Protein AF-A0A6L8LZ54-F1 (afdb_monomer_lite)

Sequence (265 aa):
MKKNIIITLGVVGLGCVFSANTLAGINGNPRQKLCVKLLESPSENLVIETFQSVYDTNNGGTEETLSEDIPIQAGSPAAEYCGHDIIEGKINGDGKMKAEFNVLLNGEGNTIDEFKSESFFNGHGQNNEWDLDEKGQCNGSSQQNPGVYMDATDKNGHSFKDCGSHEIPDENLVKIVFTPNLSSISGPDNPESPDNPNGYEEYDPEAVINETSDYHDGQIVFQPKNTLTYQCKWEEWCNDDPSFYEPGYGLQWQEAWNEYTEPED

Foldseek 3Di:
DDDDDDDDDDPPDPPPPPPPPPPFPLKFKAKEWEKEFELAFAQFKKKKWKKKWKFAVVVPDTFDIDIDIFIDGGRHGRGMTIGPDIDIGIYRAKIKMKIKIFIDTVPDPDGPFIDIWIWIWGTRGQWIWTAIPQVPFKDFPPVNDFGKWKFKAAPVRDTGTTRHTGTHGSPIYIYIYGYTDCLQRQEPDDDDDSLANPRFAADDQVCLVVVNDQQDAQGWHAYSVVSFIKGFHHRVLSSHHCCQQVCPHHVPVVVGIDGDDDDDD

Organism: NCBI:txid2695891

Secondary structure (DSSP, 8-state):
-------------------------SSB--EEEEEEE-SS--SS-EEEEEEEEEEETTTTEEEEEEEEEEEE-TT--S-EEE-S--EE--BSEEEEEEEEEEEEETTSS-EEEEEEEEEEEEESSSEEEEE---TT-B-TTTS-SSEEEEEEE-TTS-EEEESS-EEEETTSPE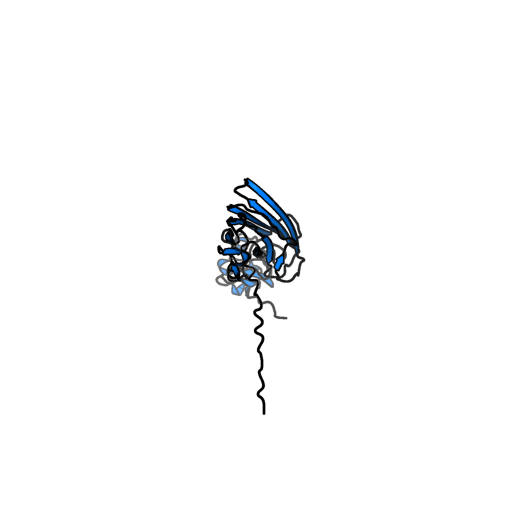EEEEE---TTTSSSS--S-TT-TT-PEEP-HHHHHTT-----TT-EEEETTTTEEEEES-HHHHTS-HHHHSTTTSTTHHHHEEEE-PPP-

Structure (mmCIF, N/CA/C/O backbone):
data_AF-A0A6L8LZ54-F1
#
_entry.id   AF-A0A6L8LZ54-F1
#
loop_
_atom_site.group_PDB
_atom_site.id
_atom_site.type_symbol
_atom_site.labe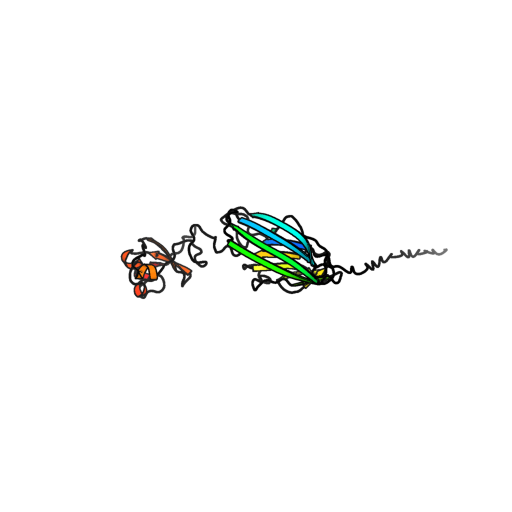l_atom_id
_atom_site.label_alt_id
_atom_site.label_comp_id
_atom_site.label_asym_id
_atom_site.label_entity_id
_atom_site.label_seq_id
_atom_site.pdbx_PDB_ins_code
_atom_site.Cartn_x
_atom_site.Cartn_y
_atom_site.Cartn_z
_atom_site.occupancy
_atom_site.B_iso_or_equiv
_atom_site.auth_seq_id
_atom_site.auth_comp_id
_atom_site.auth_asym_id
_atom_site.auth_atom_id
_atom_site.pdbx_PDB_model_num
ATOM 1 N N . MET A 1 1 ? 33.901 -72.064 -36.077 1.00 46.69 1 MET A N 1
ATOM 2 C CA . MET A 1 1 ? 34.158 -70.880 -35.227 1.00 46.69 1 MET A CA 1
ATOM 3 C C . MET A 1 1 ? 34.617 -69.727 -36.104 1.00 46.69 1 MET A C 1
ATOM 5 O O . MET A 1 1 ? 35.751 -69.742 -36.564 1.00 46.69 1 MET A O 1
ATOM 9 N N . LYS A 1 2 ? 33.743 -68.760 -36.392 1.00 35.88 2 LYS A N 1
ATOM 10 C CA . LYS A 1 2 ? 34.131 -67.482 -37.001 1.00 35.88 2 LYS A CA 1
ATOM 11 C C . LYS A 1 2 ? 33.429 -66.366 -36.233 1.00 35.88 2 LYS A C 1
ATOM 13 O O . LYS A 1 2 ? 32.248 -66.478 -35.932 1.00 35.88 2 LYS A O 1
ATOM 18 N N . LYS A 1 3 ? 34.251 -65.405 -35.812 1.00 41.56 3 LYS A N 1
ATOM 19 C CA . LYS A 1 3 ? 33.994 -64.353 -34.829 1.00 41.56 3 LYS A CA 1
ATOM 20 C C . LYS A 1 3 ? 32.947 -63.353 -35.323 1.00 41.56 3 LYS A C 1
ATOM 22 O O . LYS A 1 3 ? 33.005 -62.923 -36.470 1.00 41.56 3 LYS A O 1
ATOM 27 N N . ASN A 1 4 ? 32.074 -62.956 -34.402 1.00 39.12 4 ASN A N 1
ATOM 28 C CA . ASN A 1 4 ? 31.207 -61.789 -34.505 1.00 39.12 4 ASN A CA 1
ATOM 29 C C . ASN A 1 4 ? 32.056 -60.516 -34.634 1.00 39.12 4 ASN A C 1
ATOM 31 O O . ASN A 1 4 ? 32.987 -60.319 -33.853 1.00 39.12 4 ASN A O 1
ATOM 35 N N . ILE A 1 5 ? 31.705 -59.649 -35.583 1.00 45.22 5 ILE A N 1
ATOM 36 C CA . ILE A 1 5 ? 32.134 -58.250 -35.618 1.00 45.22 5 ILE A CA 1
ATOM 37 C C . ILE A 1 5 ? 30.866 -57.426 -35.411 1.00 45.22 5 ILE A C 1
ATOM 39 O O . ILE A 1 5 ? 29.984 -57.408 -36.265 1.00 45.22 5 ILE A O 1
ATOM 43 N N . ILE A 1 6 ? 30.764 -56.802 -34.240 1.00 42.78 6 ILE A N 1
ATOM 44 C CA . ILE A 1 6 ? 29.751 -55.796 -33.930 1.00 42.78 6 ILE A CA 1
ATOM 45 C C . ILE A 1 6 ? 30.318 -54.465 -34.428 1.00 42.78 6 ILE A C 1
ATOM 47 O O . ILE A 1 6 ? 31.370 -54.033 -33.964 1.00 42.78 6 ILE A O 1
ATOM 51 N N . ILE A 1 7 ? 29.650 -53.852 -35.405 1.00 44.88 7 ILE A N 1
ATOM 52 C CA . ILE A 1 7 ? 29.956 -52.501 -35.880 1.00 44.88 7 ILE A CA 1
ATOM 53 C C . ILE A 1 7 ? 29.042 -51.551 -35.109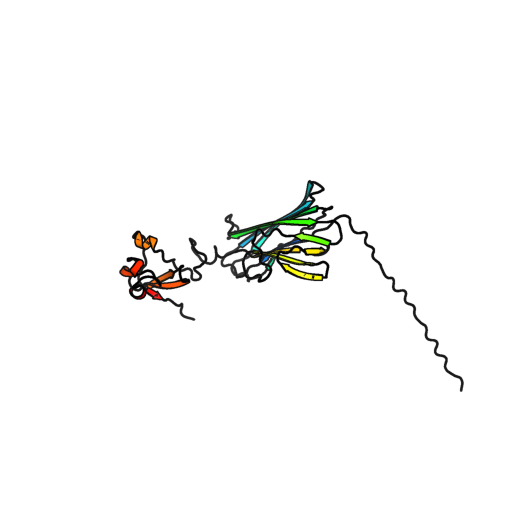 1.00 44.88 7 ILE A C 1
ATOM 55 O O . ILE A 1 7 ? 27.842 -51.484 -35.364 1.00 44.88 7 ILE A O 1
ATOM 59 N N . THR A 1 8 ? 29.610 -50.841 -34.140 1.00 40.56 8 THR A N 1
ATOM 60 C CA . THR A 1 8 ? 28.932 -49.763 -33.419 1.00 40.56 8 THR A CA 1
ATOM 61 C C . THR A 1 8 ? 28.878 -48.536 -34.330 1.00 40.56 8 THR A C 1
ATOM 63 O O . THR A 1 8 ? 29.905 -47.905 -34.578 1.00 40.56 8 THR A O 1
ATOM 66 N N . LEU A 1 9 ? 27.697 -48.202 -34.860 1.00 40.72 9 LEU A N 1
ATOM 67 C CA . LEU A 1 9 ? 27.461 -46.917 -35.521 1.00 40.72 9 LEU A CA 1
ATOM 68 C C . LEU A 1 9 ? 27.383 -45.823 -34.447 1.00 40.72 9 LEU A C 1
ATOM 70 O O . LEU A 1 9 ? 26.415 -45.750 -33.693 1.00 40.72 9 LEU A O 1
ATOM 74 N N . GLY A 1 10 ? 28.406 -44.973 -34.383 1.00 38.88 10 GLY A N 1
ATOM 75 C CA . GLY A 1 10 ? 28.344 -43.712 -33.654 1.00 38.88 10 GLY A CA 1
ATOM 76 C C . GLY A 1 10 ? 27.439 -42.737 -34.401 1.00 38.88 10 GLY A C 1
ATOM 77 O O . GLY A 1 10 ? 27.807 -42.233 -35.459 1.00 38.88 10 GLY A O 1
ATOM 78 N N . VAL A 1 11 ? 26.250 -42.480 -33.858 1.00 44.00 11 VAL A N 1
ATOM 79 C CA . VAL A 1 11 ? 25.401 -41.373 -34.301 1.00 44.00 11 VAL A CA 1
ATOM 80 C C . VAL A 1 11 ? 25.999 -40.093 -33.722 1.00 44.00 11 VAL A C 1
ATOM 82 O O . VAL A 1 11 ? 25.785 -39.758 -32.561 1.00 44.00 11 VAL A O 1
ATOM 85 N N . VAL A 1 12 ? 26.789 -39.392 -34.536 1.00 43.16 12 VAL A N 1
ATOM 86 C CA . VAL A 1 12 ? 27.154 -37.993 -34.298 1.00 43.16 12 VAL A CA 1
ATOM 87 C C . VAL A 1 12 ? 25.914 -37.167 -34.630 1.00 43.16 12 VAL A C 1
ATOM 89 O O . VAL A 1 12 ? 25.719 -36.730 -35.762 1.00 43.16 12 VAL A O 1
ATOM 92 N N . GLY A 1 13 ? 25.017 -37.032 -33.656 1.00 41.31 13 GLY A N 1
ATOM 93 C CA . GLY A 1 13 ? 23.945 -36.052 -33.728 1.00 41.31 13 GLY A CA 1
ATOM 94 C C . GLY A 1 13 ? 24.563 -34.671 -33.572 1.00 41.31 13 GLY A C 1
ATOM 95 O O . GLY A 1 13 ? 25.024 -34.333 -32.484 1.00 41.31 13 GLY A O 1
ATOM 96 N N . LEU A 1 14 ? 24.610 -33.900 -34.663 1.00 42.09 14 LEU A N 1
ATOM 97 C CA . LEU A 1 14 ? 24.876 -32.467 -34.615 1.00 42.09 14 LEU A CA 1
ATOM 98 C C . LEU A 1 14 ? 23.872 -31.836 -33.645 1.00 42.09 14 LEU A C 1
ATOM 100 O O . LEU A 1 14 ? 22.699 -31.670 -33.975 1.00 42.09 14 LEU A O 1
ATOM 104 N N . GLY A 1 15 ? 24.333 -31.481 -32.449 1.00 34.81 15 GLY A N 1
ATOM 105 C CA . GLY A 1 15 ? 23.650 -30.488 -31.643 1.00 34.81 15 GLY A CA 1
ATOM 106 C C . GLY A 1 15 ? 23.738 -29.172 -32.399 1.00 34.81 15 GLY A C 1
ATOM 107 O O . GLY A 1 15 ? 24.801 -28.554 -32.436 1.00 34.81 15 GLY A O 1
ATOM 108 N N . CYS A 1 16 ? 22.646 -28.760 -33.039 1.00 36.91 16 CYS A N 1
ATOM 109 C CA . CYS A 1 16 ? 22.460 -27.363 -33.395 1.00 36.91 16 CYS A CA 1
ATOM 110 C C . CYS A 1 16 ? 22.431 -26.587 -32.079 1.00 36.91 16 CYS A C 1
ATOM 112 O O . CYS A 1 16 ? 21.395 -26.490 -31.425 1.00 36.91 16 CYS A O 1
ATOM 114 N N . VAL A 1 17 ? 23.589 -26.083 -31.662 1.00 36.09 17 VAL A N 1
ATOM 115 C CA . VAL A 1 17 ? 23.649 -25.020 -30.671 1.00 36.09 17 VAL A CA 1
ATOM 116 C C . VAL A 1 17 ? 23.061 -23.811 -31.384 1.00 36.09 17 VAL A C 1
ATOM 118 O O . VAL A 1 17 ? 23.731 -23.162 -32.186 1.00 36.09 17 VAL A O 1
ATOM 121 N N . PHE A 1 18 ? 21.771 -23.561 -31.175 1.00 36.62 18 PHE A N 1
ATOM 122 C CA . PHE A 1 18 ? 21.197 -22.257 -31.460 1.00 36.62 18 PHE A CA 1
ATOM 123 C C . PHE A 1 18 ? 21.811 -21.301 -30.443 1.00 36.62 18 PHE A C 1
ATOM 125 O O . PHE A 1 18 ? 21.243 -21.040 -29.388 1.00 36.62 18 PHE A O 1
ATOM 132 N N . SER A 1 19 ? 23.013 -20.810 -30.736 1.00 38.16 19 SER A N 1
ATOM 133 C CA . SER A 1 19 ? 23.500 -19.584 -30.126 1.00 38.16 19 SER A CA 1
ATOM 134 C C . SER A 1 19 ? 22.623 -18.478 -30.693 1.00 38.16 19 SER A C 1
ATOM 136 O O . SER A 1 19 ? 22.925 -17.901 -31.740 1.00 38.16 19 SER A O 1
ATOM 138 N N . ALA A 1 20 ? 21.482 -18.241 -30.051 1.00 36.59 20 ALA A N 1
ATOM 139 C CA . ALA A 1 20 ? 20.731 -17.018 -30.233 1.00 36.59 20 ALA A CA 1
ATOM 140 C C . ALA A 1 20 ? 21.610 -15.886 -29.687 1.00 36.59 20 ALA A C 1
ATOM 142 O O . ALA A 1 20 ? 21.477 -15.463 -28.548 1.00 36.59 20 ALA A O 1
ATOM 143 N N . ASN A 1 21 ? 22.549 -15.413 -30.507 1.00 35.16 21 ASN A N 1
ATOM 144 C CA . ASN A 1 21 ? 23.065 -14.064 -30.370 1.00 35.16 21 ASN A CA 1
ATOM 145 C C . ASN A 1 21 ? 21.913 -13.145 -30.781 1.00 35.16 21 ASN A C 1
ATOM 147 O O . ASN A 1 21 ? 21.861 -12.661 -31.912 1.00 35.16 21 ASN A O 1
ATOM 151 N N . THR A 1 22 ? 20.936 -12.976 -29.892 1.00 38.56 22 THR A N 1
ATOM 152 C CA . THR A 1 22 ? 20.028 -11.841 -29.965 1.00 38.56 22 THR A CA 1
ATOM 153 C C . THR A 1 22 ? 20.921 -10.614 -29.908 1.00 38.56 22 THR A C 1
ATOM 155 O O . THR A 1 22 ? 21.648 -10.430 -28.930 1.00 38.56 22 THR A O 1
ATOM 158 N N . LEU A 1 23 ? 20.937 -9.818 -30.982 1.00 38.44 23 LEU A N 1
ATOM 159 C CA . LEU A 1 23 ? 21.453 -8.457 -30.903 1.00 38.44 23 LEU A CA 1
ATOM 160 C C . LEU A 1 23 ? 20.839 -7.838 -29.646 1.00 38.44 23 LEU A C 1
ATOM 162 O O . LEU A 1 23 ? 19.614 -7.821 -29.539 1.00 38.44 23 LEU A O 1
ATOM 166 N N . ALA A 1 24 ? 21.674 -7.392 -28.706 1.00 40.69 24 ALA A N 1
ATOM 167 C CA . ALA A 1 24 ? 21.215 -6.594 -27.581 1.00 40.69 24 ALA A CA 1
ATOM 168 C C . ALA A 1 24 ? 20.359 -5.458 -28.157 1.00 40.69 24 ALA A C 1
ATOM 170 O O . ALA A 1 24 ? 20.839 -4.664 -28.974 1.00 40.69 24 ALA A O 1
ATOM 171 N N . GLY A 1 25 ? 19.064 -5.473 -27.842 1.00 51.84 25 GLY A N 1
ATOM 172 C CA . GLY A 1 25 ? 18.157 -4.416 -28.248 1.00 51.84 25 GLY A CA 1
ATOM 173 C C . GLY A 1 25 ? 18.655 -3.115 -27.636 1.00 51.84 25 GLY A C 1
ATOM 174 O O . GLY A 1 25 ? 18.990 -3.079 -26.464 1.00 51.84 25 GLY A O 1
ATOM 175 N N . ILE A 1 26 ? 18.729 -2.051 -28.432 1.00 63.97 26 ILE A N 1
ATOM 176 C CA . ILE A 1 26 ? 19.150 -0.712 -27.974 1.00 63.97 26 ILE A CA 1
ATOM 177 C C . ILE A 1 26 ? 18.112 -0.101 -26.999 1.00 63.97 26 ILE A C 1
ATOM 179 O O . ILE A 1 26 ? 18.334 0.969 -26.452 1.00 63.97 26 ILE A O 1
ATOM 183 N N . ASN A 1 27 ? 16.975 -0.774 -26.795 1.00 74.50 27 ASN A N 1
ATOM 184 C CA . ASN A 1 27 ? 15.846 -0.285 -26.015 1.00 74.50 27 ASN A CA 1
ATOM 185 C C . ASN A 1 27 ? 15.411 -1.369 -25.030 1.00 74.50 27 ASN A C 1
ATOM 187 O O . ASN A 1 27 ? 15.319 -2.529 -25.449 1.00 74.50 27 ASN A O 1
ATOM 191 N N . GLY A 1 28 ? 15.097 -0.958 -23.807 1.00 81.69 28 GLY A N 1
ATOM 192 C CA . GLY A 1 28 ? 14.443 -1.778 -22.796 1.00 81.69 28 GLY A CA 1
ATOM 193 C C . GLY A 1 28 ? 12.930 -1.787 -22.996 1.00 81.69 28 GLY A C 1
ATOM 194 O O . GLY A 1 28 ? 12.361 -0.862 -23.591 1.00 81.69 28 GLY A O 1
ATOM 195 N N . ASN A 1 29 ? 12.281 -2.840 -22.513 1.00 87.00 29 ASN A N 1
ATOM 196 C CA . ASN A 1 29 ? 10.842 -3.052 -22.623 1.00 87.00 29 ASN A CA 1
ATOM 197 C C . ASN A 1 29 ? 10.247 -3.318 -21.234 1.00 87.00 29 ASN A C 1
ATOM 199 O O . ASN A 1 29 ? 10.035 -4.478 -20.885 1.00 87.00 29 ASN A O 1
ATOM 203 N N . PRO A 1 30 ? 10.017 -2.281 -20.405 1.00 87.50 30 PRO A N 1
ATOM 204 C CA . PRO A 1 30 ? 9.441 -2.479 -19.082 1.00 87.50 30 PRO A CA 1
ATOM 205 C C . PRO A 1 30 ? 8.052 -3.109 -19.169 1.00 87.50 30 PRO A C 1
ATOM 207 O O . PRO A 1 30 ? 7.258 -2.779 -20.052 1.00 87.50 30 PRO A O 1
ATOM 210 N N . ARG A 1 31 ? 7.742 -3.962 -18.192 1.00 91.94 31 ARG A N 1
ATOM 211 C CA . ARG A 1 31 ? 6.420 -4.560 -17.998 1.00 91.94 31 ARG A CA 1
ATOM 212 C C . ARG A 1 31 ? 6.015 -4.339 -16.550 1.00 91.94 31 ARG A C 1
ATOM 214 O O . ARG A 1 31 ? 6.687 -4.848 -15.653 1.00 91.94 31 ARG A O 1
ATOM 221 N N . GLN A 1 32 ? 4.937 -3.597 -16.317 1.00 94.19 32 GLN A N 1
ATOM 222 C CA . GLN A 1 32 ? 4.468 -3.279 -14.969 1.00 94.19 32 GLN A CA 1
ATOM 223 C C . GLN A 1 32 ? 3.020 -3.704 -14.758 1.00 94.19 32 GLN A C 1
ATOM 225 O O . GLN A 1 32 ? 2.176 -3.615 -15.651 1.00 94.19 32 GLN A O 1
ATOM 230 N N . LYS A 1 33 ? 2.736 -4.153 -13.537 1.00 96.31 33 LYS A N 1
ATOM 231 C CA . LYS A 1 33 ? 1.379 -4.379 -13.056 1.00 96.31 33 LYS A CA 1
ATOM 232 C C . LYS A 1 33 ? 1.204 -3.809 -11.658 1.00 96.31 33 LYS A C 1
ATOM 234 O O . LYS A 1 33 ? 2.072 -3.985 -10.807 1.00 96.31 33 LYS A O 1
ATOM 239 N N . LEU A 1 34 ? 0.071 -3.161 -11.422 1.00 97.25 34 LEU A N 1
ATOM 240 C CA . LEU A 1 34 ? -0.276 -2.620 -10.114 1.00 97.25 34 LEU A CA 1
ATOM 241 C C . LEU A 1 34 ? -1.183 -3.594 -9.359 1.00 97.25 34 LEU A C 1
ATOM 243 O O . LEU A 1 34 ? -2.150 -4.133 -9.910 1.00 97.25 34 LEU A O 1
ATOM 247 N N . CYS A 1 35 ? -0.844 -3.829 -8.096 1.00 97.19 35 CYS A N 1
ATOM 248 C CA . CYS A 1 35 ? -1.617 -4.647 -7.177 1.00 97.19 35 CYS A CA 1
ATOM 249 C C . CYS A 1 35 ? -1.755 -3.945 -5.828 1.00 97.19 35 CYS A C 1
ATOM 251 O O . CYS A 1 35 ? -0.882 -3.194 -5.402 1.00 97.19 35 CYS A O 1
ATOM 253 N N . VAL A 1 36 ? -2.841 -4.242 -5.133 1.00 96.19 36 VAL A N 1
ATOM 254 C CA . VAL A 1 36 ? -3.094 -3.841 -3.754 1.00 96.19 36 VAL A CA 1
ATOM 255 C C . VAL A 1 36 ? -3.140 -5.093 -2.881 1.00 96.19 36 VAL A C 1
ATOM 257 O O . VAL A 1 36 ? -3.718 -6.105 -3.278 1.00 96.19 36 VAL A O 1
ATOM 260 N N . LYS A 1 37 ? -2.527 -5.063 -1.702 1.00 95.06 37 LYS A N 1
ATOM 261 C CA . LYS A 1 37 ? -2.573 -6.160 -0.733 1.00 95.06 37 LYS A CA 1
ATOM 262 C C . LYS A 1 37 ? -3.319 -5.705 0.508 1.00 95.06 37 LYS A C 1
ATOM 264 O O . LYS A 1 37 ? -2.879 -4.785 1.183 1.00 95.06 37 LYS A O 1
ATOM 269 N N . LEU A 1 38 ? -4.409 -6.386 0.835 1.00 89.25 38 LEU A N 1
ATOM 270 C CA . LEU A 1 38 ? -5.112 -6.170 2.094 1.00 89.25 38 LEU A CA 1
ATOM 271 C C . LEU A 1 38 ? -4.540 -7.090 3.174 1.00 89.25 38 LEU A C 1
ATOM 273 O O . LEU A 1 38 ? -4.390 -8.295 2.953 1.00 89.25 38 LEU A O 1
ATOM 277 N N . LEU A 1 39 ? -4.205 -6.514 4.328 1.00 86.00 39 LEU A N 1
ATOM 278 C CA . LEU A 1 39 ? -3.726 -7.262 5.497 1.00 86.00 39 LEU A CA 1
ATOM 279 C C . LEU A 1 39 ? -4.877 -7.894 6.285 1.00 86.00 39 LEU A C 1
ATOM 281 O O . LEU A 1 39 ? -4.696 -8.936 6.910 1.00 86.00 39 LEU A O 1
ATOM 285 N N . GLU A 1 40 ? -6.058 -7.294 6.188 1.00 81.38 40 GLU A N 1
ATOM 286 C CA . GLU A 1 40 ? -7.297 -7.723 6.825 1.00 81.38 40 GLU A CA 1
ATOM 287 C C . GLU A 1 40 ? -8.478 -7.598 5.856 1.00 81.38 40 GLU A C 1
ATOM 289 O O . GLU A 1 40 ? -8.376 -6.968 4.800 1.00 81.38 40 GLU A O 1
ATOM 294 N N . SER A 1 41 ? -9.594 -8.244 6.189 1.00 79.50 41 SER A N 1
ATOM 295 C CA . SER A 1 41 ? -10.819 -8.125 5.401 1.00 79.50 41 SER A CA 1
ATOM 296 C C . SER A 1 41 ? -11.456 -6.750 5.636 1.00 79.50 41 SER A C 1
ATOM 298 O O . SER A 1 41 ? -11.678 -6.401 6.795 1.00 79.50 41 SER A O 1
ATOM 300 N N . PRO A 1 42 ? -11.802 -5.982 4.589 1.00 78.75 42 PRO A N 1
ATOM 301 C CA . PRO A 1 42 ? -12.359 -4.650 4.772 1.00 78.75 42 PRO A CA 1
ATOM 302 C C . PRO A 1 42 ? -13.799 -4.730 5.300 1.00 78.75 42 PRO A C 1
ATOM 304 O O . PRO A 1 42 ? -14.582 -5.584 4.873 1.00 78.75 42 PRO A O 1
ATOM 307 N N . SER A 1 43 ? -14.161 -3.829 6.212 1.00 72.94 43 SER A N 1
ATOM 308 C CA . SER A 1 43 ? -15.521 -3.666 6.756 1.00 72.94 43 SER A CA 1
ATOM 309 C C . SER A 1 43 ? -16.492 -3.028 5.754 1.00 72.94 43 SER A C 1
ATOM 311 O O . SER A 1 43 ? -17.699 -3.254 5.826 1.00 72.94 43 SER A O 1
ATOM 313 N N . GLU A 1 44 ? -15.962 -2.273 4.794 1.00 80.88 44 GLU A N 1
ATOM 314 C CA . GLU A 1 44 ? -16.706 -1.519 3.787 1.00 80.88 44 GLU A CA 1
ATOM 315 C C . GLU A 1 44 ? -16.213 -1.823 2.367 1.00 80.88 44 GLU A C 1
ATOM 317 O O . GLU A 1 44 ? -15.190 -2.480 2.161 1.00 80.88 44 GLU A O 1
ATOM 322 N N . ASN A 1 45 ? -16.960 -1.363 1.361 1.00 83.50 45 ASN A N 1
ATOM 323 C CA . ASN A 1 45 ? -16.521 -1.499 -0.022 1.00 83.50 45 ASN A CA 1
ATOM 324 C C . ASN A 1 45 ? -15.371 -0.530 -0.295 1.00 83.50 45 ASN A C 1
ATOM 326 O O . ASN A 1 45 ? -15.436 0.640 0.074 1.00 83.50 45 ASN A O 1
ATOM 330 N N . LEU A 1 46 ? -14.361 -0.999 -1.017 1.00 90.62 46 LEU A N 1
ATOM 331 C CA . LEU A 1 46 ? -13.247 -0.188 -1.482 1.00 90.62 46 LEU A CA 1
ATOM 332 C C . LEU A 1 46 ? -13.246 -0.132 -3.008 1.00 90.62 46 LEU A C 1
ATOM 334 O O . LEU A 1 46 ? -13.577 -1.108 -3.687 1.00 90.62 46 LEU A O 1
ATOM 338 N N . VAL A 1 47 ? -12.819 1.003 -3.546 1.00 94.75 47 VAL A N 1
ATOM 339 C CA . VAL A 1 47 ? -12.423 1.139 -4.947 1.00 94.75 47 VAL A CA 1
ATOM 340 C C . VAL A 1 47 ? -10.981 1.603 -4.959 1.00 94.75 47 VAL A C 1
ATOM 342 O O . VAL A 1 47 ? -10.660 2.629 -4.367 1.00 94.75 47 VAL A O 1
ATOM 345 N N . ILE A 1 48 ? -10.106 0.828 -5.595 1.00 96.19 48 ILE A N 1
ATOM 346 C CA . ILE A 1 48 ? -8.706 1.212 -5.766 1.00 96.19 48 ILE A CA 1
ATOM 347 C C . ILE A 1 48 ? -8.544 1.750 -7.175 1.00 96.19 48 ILE A C 1
ATOM 349 O O . ILE A 1 48 ? -8.540 0.978 -8.133 1.00 96.19 48 ILE A O 1
ATOM 353 N N . GLU A 1 49 ? -8.425 3.064 -7.293 1.00 95.94 49 GLU A N 1
ATOM 354 C CA . GLU A 1 49 ? -8.063 3.706 -8.549 1.00 95.94 49 GLU A CA 1
ATOM 355 C C . GLU A 1 49 ? -6.560 3.567 -8.742 1.00 95.94 49 GLU A C 1
ATOM 357 O O . GLU A 1 49 ? -5.763 3.935 -7.874 1.00 95.94 49 GLU A O 1
ATOM 362 N N . THR A 1 50 ? -6.164 3.046 -9.894 1.00 96.69 50 THR A N 1
ATOM 363 C CA . THR A 1 50 ? -4.761 2.877 -10.251 1.00 96.69 50 THR A CA 1
ATOM 364 C C . THR A 1 50 ? -4.426 3.689 -11.491 1.00 96.69 50 THR A C 1
ATOM 366 O O . THR A 1 50 ? -5.225 3.790 -12.424 1.00 96.69 50 THR A O 1
ATOM 369 N N . PHE A 1 51 ? -3.230 4.271 -11.520 1.00 95.88 51 PHE A N 1
ATOM 370 C CA . PHE A 1 51 ? -2.672 4.903 -12.711 1.00 95.88 51 PHE A CA 1
ATOM 371 C C . PHE A 1 51 ? -1.224 4.460 -12.895 1.00 95.88 51 PHE A C 1
ATOM 373 O O . PHE A 1 51 ? -0.417 4.506 -11.968 1.00 95.88 51 PHE A O 1
ATOM 380 N N . GLN A 1 52 ? -0.875 4.074 -14.116 1.00 95.06 52 GLN A N 1
ATOM 381 C CA . GLN A 1 52 ? 0.492 3.753 -14.500 1.00 95.06 52 GLN A CA 1
ATOM 382 C C . GLN A 1 52 ? 0.858 4.373 -15.843 1.00 95.06 52 GLN A C 1
ATOM 384 O O . GLN A 1 52 ? 0.009 4.540 -16.719 1.00 95.06 52 GLN A O 1
ATOM 389 N N . SER A 1 53 ? 2.134 4.719 -16.015 1.00 93.50 53 SER A N 1
ATOM 390 C CA . SER A 1 53 ? 2.633 5.260 -17.281 1.00 93.50 53 SER A CA 1
ATOM 391 C C . SER A 1 53 ? 4.088 4.915 -17.545 1.00 93.50 53 SER A C 1
ATOM 393 O O . SER A 1 53 ? 4.893 4.904 -16.614 1.00 93.50 53 SER A O 1
ATOM 395 N N . VAL A 1 54 ? 4.424 4.758 -18.823 1.00 91.38 54 VAL A N 1
ATOM 396 C CA . VAL A 1 54 ? 5.795 4.619 -19.324 1.00 91.38 54 VAL A CA 1
ATOM 397 C C . VAL A 1 54 ? 6.232 5.950 -19.925 1.00 91.38 54 VAL A C 1
ATOM 399 O O . VAL A 1 54 ? 5.557 6.488 -20.805 1.00 91.38 54 VAL A O 1
ATOM 402 N N . TYR A 1 55 ? 7.359 6.491 -19.470 1.00 89.81 55 TYR A N 1
ATOM 403 C CA . TYR A 1 55 ? 7.916 7.740 -19.983 1.00 89.81 55 TYR A CA 1
ATOM 404 C C . TYR A 1 55 ? 9.355 7.543 -20.463 1.00 89.81 55 TYR A C 1
ATOM 406 O O . TYR A 1 55 ? 10.243 7.244 -19.665 1.00 89.81 55 TYR A O 1
ATOM 414 N N . ASP A 1 56 ? 9.593 7.752 -21.758 1.00 86.94 56 ASP A N 1
ATOM 415 C CA . ASP A 1 56 ? 10.935 7.765 -22.342 1.00 86.94 56 ASP A CA 1
ATOM 416 C C . ASP A 1 56 ? 11.507 9.189 -22.247 1.00 86.94 56 ASP A C 1
ATOM 418 O O . ASP A 1 56 ? 11.025 10.136 -22.882 1.00 86.94 56 ASP A O 1
ATOM 422 N N . THR A 1 57 ? 12.551 9.358 -21.430 1.00 82.75 57 THR A N 1
ATOM 423 C CA . THR A 1 57 ? 13.136 10.684 -21.182 1.00 82.75 57 THR A CA 1
ATOM 424 C C . THR A 1 57 ? 13.928 11.210 -22.378 1.00 82.75 57 THR A C 1
ATOM 426 O O . THR A 1 57 ? 14.032 12.427 -22.543 1.00 82.75 57 THR A O 1
ATOM 429 N N . ASN A 1 58 ? 14.431 10.324 -23.241 1.00 78.94 58 ASN A N 1
ATOM 430 C CA . ASN A 1 58 ? 15.227 10.674 -24.413 1.00 78.94 58 ASN A CA 1
ATOM 431 C C . ASN A 1 58 ? 14.358 11.066 -25.615 1.00 78.94 58 ASN A C 1
ATOM 433 O O . ASN A 1 58 ? 14.759 11.927 -26.401 1.00 78.94 58 ASN A O 1
ATOM 437 N N . ASN A 1 59 ? 13.159 10.491 -25.737 1.00 72.56 59 ASN A N 1
ATOM 438 C CA . ASN A 1 59 ? 12.149 10.916 -26.714 1.00 72.56 59 ASN A CA 1
ATOM 439 C C . ASN A 1 59 ? 11.235 12.047 -26.206 1.00 72.56 59 ASN A C 1
ATOM 441 O O . ASN A 1 59 ? 10.508 12.645 -27.002 1.00 72.56 59 ASN A O 1
ATOM 445 N N . GLY A 1 60 ? 11.297 12.381 -24.912 1.00 65.38 60 GLY A N 1
ATOM 446 C CA . GLY A 1 60 ? 10.591 13.520 -24.319 1.00 65.38 60 GLY A CA 1
ATOM 447 C C . GLY A 1 60 ? 9.072 13.344 -24.251 1.00 65.38 60 GLY A C 1
ATOM 448 O O . GLY A 1 60 ? 8.346 14.338 -24.338 1.00 65.38 60 GLY A O 1
ATOM 449 N N . GLY A 1 61 ? 8.587 12.103 -24.144 1.00 74.44 61 GLY A N 1
ATOM 450 C CA . GLY A 1 61 ? 7.166 11.786 -24.252 1.00 74.44 61 GLY A CA 1
ATOM 451 C C . GLY A 1 61 ? 6.728 10.570 -23.438 1.00 74.44 61 GLY A C 1
ATOM 452 O O . GLY A 1 61 ? 7.513 9.682 -23.116 1.00 74.44 61 GLY A O 1
ATOM 453 N N . THR A 1 62 ? 5.439 10.556 -23.102 1.00 78.81 62 THR A N 1
ATOM 454 C CA . THR A 1 62 ? 4.760 9.391 -22.530 1.00 78.81 62 THR A CA 1
ATOM 455 C C . THR A 1 62 ? 4.485 8.394 -23.649 1.00 78.81 62 THR A C 1
ATOM 457 O O . THR A 1 62 ? 3.810 8.737 -24.619 1.00 78.81 62 THR A O 1
ATOM 460 N N . GLU A 1 63 ? 5.019 7.186 -23.512 1.00 82.81 63 GLU A N 1
ATOM 461 C CA . GLU A 1 63 ? 4.857 6.103 -24.485 1.00 82.81 63 GLU A CA 1
ATOM 462 C C . GLU A 1 63 ? 3.509 5.403 -24.285 1.00 82.81 63 GLU A C 1
ATOM 464 O O . GLU A 1 63 ? 2.782 5.159 -25.246 1.00 82.81 63 GLU A O 1
ATOM 469 N N . GLU A 1 64 ? 3.135 5.150 -23.028 1.00 88.50 64 GLU A N 1
ATOM 470 C CA . GLU A 1 64 ? 1.887 4.468 -22.687 1.00 88.50 64 GLU A CA 1
ATOM 471 C C . GLU A 1 64 ? 1.343 4.931 -21.329 1.00 88.50 64 GLU A C 1
ATOM 473 O O . GLU A 1 64 ? 2.102 5.324 -20.439 1.00 88.50 64 GLU A O 1
ATOM 478 N N . THR A 1 65 ? 0.019 4.882 -21.166 1.00 93.75 65 THR A N 1
ATOM 479 C CA . THR A 1 65 ? -0.689 5.145 -19.905 1.00 93.75 65 THR A CA 1
ATOM 480 C C . THR A 1 65 ? -1.839 4.168 -19.737 1.00 93.75 65 THR A C 1
ATOM 482 O O . THR A 1 65 ? -2.537 3.889 -20.712 1.00 93.75 65 THR A O 1
ATOM 485 N N . LEU A 1 66 ? -2.104 3.743 -18.507 1.00 95.00 66 LEU A N 1
ATOM 486 C CA . LEU A 1 66 ? -3.220 2.866 -18.172 1.00 95.00 66 LEU A CA 1
ATOM 487 C C . LEU A 1 66 ? -3.818 3.277 -16.823 1.00 95.00 66 LEU A C 1
ATOM 489 O O . LEU A 1 66 ? -3.086 3.521 -15.863 1.00 95.00 66 LEU A O 1
ATOM 493 N N . SER A 1 67 ? -5.147 3.352 -16.776 1.00 95.56 67 SER A N 1
ATOM 494 C CA . SER A 1 67 ? -5.928 3.597 -15.565 1.00 95.56 67 SER A CA 1
ATOM 495 C C . SER A 1 67 ? -6.972 2.509 -15.397 1.00 95.56 67 SER A C 1
ATOM 497 O O . SER A 1 67 ? -7.691 2.203 -16.350 1.00 95.56 67 SER A O 1
ATOM 499 N N . GLU A 1 68 ? -7.055 1.946 -14.199 1.00 95.38 68 GLU A N 1
ATOM 500 C CA . GLU A 1 68 ? -7.980 0.863 -13.871 1.00 95.38 68 GLU A CA 1
ATOM 501 C C . GLU A 1 68 ? -8.530 1.034 -12.455 1.00 95.38 68 GLU A C 1
ATOM 503 O O . GLU A 1 68 ? -7.795 1.432 -11.549 1.00 95.38 68 GLU A O 1
ATOM 508 N N . ASP A 1 69 ? -9.787 0.635 -12.267 1.00 95.06 69 ASP A N 1
ATOM 509 C CA . ASP A 1 69 ? -10.431 0.564 -10.957 1.00 95.06 69 ASP A CA 1
ATOM 510 C C . ASP A 1 69 ? -10.494 -0.893 -10.499 1.00 95.06 69 ASP A C 1
ATOM 512 O O . ASP A 1 69 ? -10.968 -1.773 -11.227 1.00 95.06 69 ASP A O 1
ATOM 516 N N . ILE A 1 70 ? -10.064 -1.154 -9.266 1.00 95.44 70 ILE A N 1
ATOM 517 C CA . ILE A 1 70 ? -10.137 -2.475 -8.638 1.00 95.44 70 ILE A CA 1
ATOM 518 C C . ILE A 1 70 ? -11.203 -2.419 -7.532 1.00 95.44 70 ILE A C 1
ATOM 520 O O . ILE A 1 70 ? -10.917 -1.935 -6.434 1.00 95.44 70 ILE A O 1
ATOM 524 N N . PRO A 1 71 ? -12.440 -2.888 -7.784 1.00 93.94 71 PRO A N 1
ATOM 525 C CA . PRO A 1 71 ? -13.477 -2.930 -6.761 1.00 93.94 71 PRO A CA 1
ATOM 526 C C . PRO A 1 71 ? -13.245 -4.101 -5.799 1.00 93.94 71 PRO A C 1
ATOM 528 O O . PRO A 1 71 ? -13.108 -5.251 -6.223 1.00 93.94 71 PRO A O 1
ATOM 531 N N . ILE A 1 72 ? -13.277 -3.827 -4.497 1.00 89.94 72 ILE A N 1
ATOM 532 C CA . ILE A 1 72 ? -13.167 -4.827 -3.431 1.00 89.94 72 ILE A CA 1
ATOM 533 C C . ILE A 1 72 ? -14.394 -4.693 -2.532 1.00 89.94 72 ILE A C 1
ATOM 535 O O . ILE A 1 72 ? -14.690 -3.620 -2.020 1.00 89.94 72 ILE A O 1
ATOM 539 N N . GLN A 1 73 ? -15.150 -5.776 -2.372 1.00 84.00 73 GLN A N 1
ATOM 540 C CA . GLN A 1 73 ? -16.379 -5.750 -1.577 1.00 84.00 73 GLN A CA 1
ATOM 541 C C . GLN A 1 73 ? -16.073 -5.888 -0.082 1.00 84.00 73 GLN A C 1
ATOM 543 O O . GLN A 1 73 ? -15.114 -6.571 0.288 1.00 84.00 73 GLN A O 1
ATOM 548 N N . ALA A 1 74 ? -16.929 -5.331 0.769 1.00 80.31 74 ALA A N 1
ATOM 549 C CA . ALA A 1 74 ? -16.899 -5.585 2.207 1.00 80.31 74 ALA A CA 1
ATOM 550 C C . ALA A 1 74 ? -16.877 -7.099 2.505 1.00 80.31 74 ALA A C 1
ATOM 552 O O . ALA A 1 74 ? -17.577 -7.889 1.863 1.00 80.31 74 ALA A O 1
ATOM 553 N N . GLY A 1 75 ? -16.048 -7.515 3.463 1.00 73.56 75 GLY A N 1
ATOM 554 C CA . GLY A 1 75 ? -15.848 -8.916 3.840 1.00 73.56 75 GLY A CA 1
ATOM 555 C C . GLY A 1 75 ? -15.020 -9.745 2.850 1.00 73.56 75 GLY A C 1
ATOM 556 O O . GLY A 1 75 ? -14.846 -10.948 3.068 1.00 73.56 75 GLY A O 1
ATOM 557 N N . SER A 1 76 ? -14.494 -9.143 1.776 1.00 80.75 76 SER A N 1
ATOM 558 C CA . SER A 1 76 ? -13.545 -9.824 0.886 1.00 80.75 76 SER A CA 1
ATOM 559 C C . SER A 1 76 ? -12.297 -10.257 1.667 1.00 80.75 76 SER A C 1
ATOM 561 O O . SER A 1 76 ? -11.901 -9.577 2.609 1.00 80.75 76 SER A O 1
ATOM 563 N N . PRO A 1 77 ? -11.660 -11.386 1.316 1.00 78.38 77 PRO A N 1
ATOM 564 C CA . PRO A 1 77 ? -10.539 -11.905 2.090 1.00 78.38 77 PRO A CA 1
ATOM 565 C C . PRO A 1 77 ? -9.332 -10.959 2.079 1.00 78.38 77 PRO A C 1
ATOM 567 O O . PRO A 1 77 ? -9.053 -10.305 1.071 1.00 78.38 77 PRO A O 1
ATOM 570 N N . ALA A 1 78 ? -8.559 -10.979 3.165 1.00 86.56 78 ALA A N 1
ATOM 571 C CA . ALA A 1 78 ? -7.201 -10.441 3.195 1.00 86.56 78 ALA A CA 1
ATOM 572 C C . ALA A 1 78 ? -6.344 -11.131 2.115 1.00 86.56 78 ALA A C 1
ATOM 574 O O . ALA A 1 78 ? -5.982 -12.306 2.236 1.00 86.56 78 ALA A O 1
ATOM 575 N N . ALA A 1 79 ? -6.098 -10.429 1.009 1.00 90.81 79 ALA A N 1
ATOM 576 C CA . ALA A 1 79 ? -5.475 -10.976 -0.190 1.00 90.81 79 ALA A CA 1
ATOM 577 C C . ALA A 1 79 ? -4.872 -9.872 -1.072 1.00 90.81 79 ALA A C 1
ATOM 579 O O . ALA A 1 79 ? -5.064 -8.679 -0.835 1.00 90.81 79 ALA A O 1
ATOM 580 N N . GLU A 1 80 ? -4.140 -10.293 -2.105 1.00 95.62 80 GLU A N 1
ATOM 581 C CA . GLU A 1 80 ? -3.675 -9.428 -3.192 1.00 95.62 80 GLU A CA 1
ATOM 582 C C . GLU A 1 80 ? -4.755 -9.335 -4.281 1.00 95.62 80 GLU A C 1
ATOM 584 O O . GLU A 1 80 ? -5.234 -10.358 -4.777 1.00 95.62 80 GLU A O 1
ATOM 589 N N . TYR A 1 81 ? -5.105 -8.112 -4.671 1.00 96.62 81 TYR A N 1
ATOM 590 C CA . TYR A 1 81 ? -5.998 -7.792 -5.782 1.00 96.62 81 TYR A CA 1
ATOM 591 C C . TYR A 1 81 ? -5.204 -6.977 -6.800 1.00 96.62 81 TYR A C 1
ATOM 593 O O . TYR A 1 81 ? -4.522 -6.027 -6.437 1.00 96.62 81 TYR A O 1
ATOM 601 N N . CYS A 1 82 ? -5.257 -7.334 -8.078 1.00 97.00 82 CYS A N 1
ATOM 602 C CA . CYS A 1 82 ? -4.475 -6.651 -9.107 1.00 97.00 82 CYS A CA 1
ATOM 603 C C . CYS A 1 82 ? -5.370 -6.097 -10.206 1.00 97.00 82 CYS A C 1
ATOM 605 O O . CYS A 1 82 ? -6.441 -6.655 -10.461 1.00 97.00 82 CYS A O 1
ATOM 607 N N . GLY A 1 83 ? -4.867 -5.076 -10.907 1.00 93.12 83 GLY A N 1
ATOM 608 C CA . GLY A 1 83 ? -5.439 -4.631 -12.178 1.00 93.12 83 GLY A CA 1
ATOM 609 C C . GLY A 1 83 ? -5.563 -5.792 -13.169 1.00 93.12 83 GLY A C 1
ATOM 610 O O . GLY A 1 83 ? -4.945 -6.855 -13.007 1.00 93.12 83 GLY A O 1
ATOM 611 N N . HIS A 1 84 ? -6.388 -5.641 -14.194 1.00 91.50 84 HIS A N 1
ATOM 612 C CA . HIS A 1 84 ? -6.501 -6.660 -15.227 1.00 91.50 84 HIS A CA 1
ATOM 613 C C . HIS A 1 84 ? -5.252 -6.651 -16.106 1.00 91.50 84 HIS A C 1
ATOM 615 O O . HIS A 1 84 ? -4.602 -7.694 -16.278 1.00 91.50 84 HIS A O 1
ATOM 621 N N . ASP A 1 85 ? -4.881 -5.463 -16.564 1.00 92.88 85 ASP A N 1
ATOM 622 C CA . ASP A 1 85 ? -3.919 -5.276 -17.632 1.00 92.88 85 ASP A CA 1
ATOM 623 C C . ASP A 1 85 ? -2.479 -5.109 -17.115 1.00 92.88 85 ASP A C 1
ATOM 625 O O . ASP A 1 85 ? -2.197 -4.903 -15.930 1.00 92.88 85 ASP A O 1
ATOM 629 N N . ILE A 1 86 ? -1.534 -5.317 -18.027 1.00 93.62 86 ILE A N 1
ATOM 630 C CA . ILE A 1 86 ? -0.106 -5.064 -17.833 1.00 93.62 86 ILE A CA 1
ATOM 631 C C . ILE A 1 86 ? 0.214 -3.899 -18.752 1.00 93.62 86 ILE A C 1
ATOM 633 O O . ILE A 1 86 ? -0.107 -3.972 -19.938 1.00 93.62 86 ILE A O 1
ATOM 637 N N . ILE A 1 87 ? 0.845 -2.854 -18.222 1.00 91.69 87 ILE A N 1
ATOM 638 C CA . ILE A 1 87 ? 1.402 -1.813 -19.078 1.00 91.69 87 ILE A CA 1
ATOM 639 C C . ILE A 1 87 ? 2.767 -2.280 -19.571 1.00 91.69 87 ILE A C 1
ATOM 641 O O . ILE A 1 87 ? 3.609 -2.741 -18.792 1.00 91.69 87 ILE A O 1
ATOM 645 N N . GLU A 1 88 ? 2.971 -2.173 -20.873 1.00 90.00 88 GLU A N 1
ATOM 646 C CA . GLU A 1 88 ? 4.239 -2.463 -21.522 1.00 90.00 88 GLU A CA 1
ATOM 647 C C . GLU A 1 88 ? 4.660 -1.211 -22.287 1.00 90.00 88 GLU A C 1
ATOM 649 O O . GLU A 1 88 ? 3.837 -0.387 -22.666 1.00 90.00 88 GLU A O 1
ATOM 654 N N . GLY A 1 89 ? 5.950 -1.010 -22.489 1.00 85.25 89 GLY A N 1
ATOM 655 C CA . GLY A 1 89 ? 6.404 0.126 -23.276 1.00 85.25 89 GLY A CA 1
ATOM 656 C C . GLY A 1 89 ? 7.811 -0.087 -23.764 1.00 85.25 89 GLY A C 1
ATOM 657 O O . GLY A 1 89 ? 8.412 -1.128 -23.519 1.00 85.25 89 GLY A O 1
ATOM 658 N N . LYS A 1 90 ? 8.341 0.899 -24.478 1.00 85.75 90 LYS A N 1
ATOM 659 C CA . LYS A 1 90 ? 9.690 0.841 -25.021 1.00 85.75 90 LYS A CA 1
ATOM 660 C C . LYS A 1 90 ? 10.442 2.093 -24.614 1.00 85.75 90 LYS A C 1
ATOM 662 O O . LYS A 1 90 ? 10.002 3.186 -24.937 1.00 85.75 90 LYS A O 1
ATOM 667 N N . ILE A 1 91 ? 11.575 1.921 -23.943 1.00 83.00 91 ILE A N 1
ATOM 668 C CA . ILE A 1 91 ? 12.420 3.026 -23.485 1.00 83.00 91 ILE A CA 1
ATOM 669 C C . ILE A 1 91 ? 13.790 2.905 -24.151 1.00 83.00 91 ILE A C 1
ATOM 671 O O . ILE A 1 91 ? 14.462 1.877 -24.049 1.00 83.00 91 ILE A O 1
ATOM 675 N N . ASN A 1 92 ? 14.219 3.958 -24.839 1.00 82.94 92 ASN A N 1
ATOM 676 C CA . ASN A 1 92 ? 15.538 4.058 -25.448 1.00 82.94 92 ASN A CA 1
ATOM 677 C C . ASN A 1 92 ? 16.499 4.808 -24.515 1.00 82.94 92 ASN A C 1
ATOM 679 O O . ASN A 1 92 ? 16.558 6.035 -24.533 1.00 82.94 92 ASN A O 1
ATOM 683 N N . GLY A 1 93 ? 17.279 4.079 -23.715 1.00 81.00 93 GLY A N 1
ATOM 684 C CA . GLY A 1 93 ? 18.135 4.670 -22.682 1.00 81.00 93 GLY A CA 1
ATOM 685 C C . GLY A 1 93 ? 17.360 4.916 -21.391 1.00 81.00 93 GLY A C 1
ATOM 686 O O . GLY A 1 93 ? 16.765 3.981 -20.874 1.00 81.00 93 GLY A O 1
ATOM 687 N N . ASP A 1 94 ? 17.370 6.133 -20.855 1.00 85.06 94 ASP A N 1
ATOM 688 C CA . ASP A 1 94 ? 16.748 6.411 -19.558 1.00 85.06 94 ASP A CA 1
ATOM 689 C C . ASP A 1 94 ? 15.241 6.679 -19.683 1.00 85.06 94 ASP A C 1
ATOM 691 O O . ASP A 1 94 ? 14.764 7.361 -20.598 1.00 85.06 94 ASP A O 1
ATOM 695 N N . GLY A 1 95 ? 14.477 6.199 -18.712 1.00 87.69 95 GLY A N 1
ATOM 696 C CA . GLY A 1 95 ? 13.042 6.412 -18.640 1.00 87.69 95 GLY A CA 1
ATOM 697 C C . GLY A 1 95 ? 12.509 6.341 -17.220 1.00 87.69 95 GLY A C 1
ATOM 698 O O . GLY A 1 95 ? 13.254 6.206 -16.248 1.00 87.69 95 GLY A O 1
ATOM 699 N N . LYS A 1 96 ? 11.192 6.481 -17.111 1.00 88.81 96 LYS A N 1
ATOM 700 C CA . LYS A 1 96 ? 10.469 6.424 -15.847 1.00 88.81 96 LYS A CA 1
ATOM 701 C C . LYS A 1 96 ? 9.223 5.569 -15.973 1.00 88.81 96 LYS A C 1
ATOM 703 O O . LYS A 1 96 ? 8.512 5.645 -16.977 1.00 88.81 96 LYS A O 1
ATOM 708 N N . MET A 1 97 ? 8.941 4.829 -14.913 1.00 90.19 97 MET A N 1
ATOM 709 C CA . MET A 1 97 ? 7.709 4.076 -14.730 1.00 90.19 97 MET A CA 1
ATOM 710 C C . MET A 1 97 ? 6.926 4.707 -13.590 1.00 90.19 97 MET A C 1
ATOM 712 O O . MET A 1 97 ? 7.429 4.823 -12.478 1.00 90.19 97 MET A O 1
ATOM 716 N N . LYS A 1 98 ? 5.708 5.165 -13.860 1.00 92.44 98 LYS A N 1
ATOM 717 C CA . LYS A 1 98 ? 4.852 5.758 -12.830 1.00 92.44 98 LYS A CA 1
ATOM 718 C C . LYS A 1 98 ? 3.902 4.708 -12.272 1.00 92.44 98 LYS A C 1
ATOM 720 O O . LYS A 1 98 ? 3.362 3.903 -13.035 1.00 92.44 98 LYS A O 1
ATOM 725 N N . ALA A 1 99 ? 3.677 4.757 -10.966 1.00 94.31 99 ALA A N 1
ATOM 726 C CA . ALA A 1 99 ? 2.680 3.963 -10.264 1.00 94.31 99 ALA A CA 1
ATOM 727 C C . ALA A 1 99 ? 1.926 4.862 -9.281 1.00 94.31 99 ALA A C 1
ATOM 729 O O . ALA A 1 99 ? 2.537 5.492 -8.417 1.00 94.31 99 ALA A O 1
ATOM 730 N N . GLU A 1 100 ? 0.607 4.933 -9.414 1.00 95.38 100 GLU A N 1
ATOM 731 C CA . GLU A 1 100 ? -0.270 5.657 -8.500 1.00 95.38 100 GLU A CA 1
ATOM 732 C C . GLU A 1 100 ? -1.429 4.771 -8.056 1.00 95.38 100 GLU A C 1
ATOM 734 O O . GLU A 1 100 ? -1.987 4.016 -8.854 1.00 95.38 100 GLU A O 1
ATOM 739 N N . PHE A 1 101 ? -1.784 4.908 -6.785 1.00 95.94 101 PHE A N 1
ATOM 740 C CA . PHE A 1 101 ? -2.898 4.252 -6.125 1.00 95.94 101 PHE A CA 1
ATOM 741 C C . PHE A 1 101 ? -3.664 5.307 -5.334 1.00 95.94 101 PHE A C 1
ATOM 743 O O . PHE A 1 101 ? -3.055 6.019 -4.534 1.00 95.94 101 PHE A O 1
ATOM 750 N N . ASN A 1 102 ? -4.980 5.362 -5.510 1.00 94.50 102 ASN A N 1
ATOM 751 C CA . ASN A 1 102 ? -5.886 6.042 -4.590 1.00 94.50 102 ASN A CA 1
ATOM 752 C C . ASN A 1 102 ? -6.877 5.007 -4.057 1.00 94.50 102 ASN A C 1
ATOM 754 O O . ASN A 1 102 ? -7.508 4.288 -4.832 1.00 94.50 102 ASN A O 1
ATOM 758 N N . VAL A 1 103 ? -7.008 4.917 -2.738 1.00 93.25 103 VAL A N 1
ATOM 759 C CA . VAL A 1 103 ? -7.942 4.003 -2.074 1.00 93.25 103 VAL A CA 1
ATOM 760 C C . VAL A 1 103 ? -9.169 4.787 -1.645 1.00 93.25 103 VAL A C 1
ATOM 762 O O . VAL A 1 103 ? -9.059 5.670 -0.801 1.00 93.25 103 VAL A O 1
ATOM 765 N N . LEU A 1 104 ? -10.333 4.477 -2.213 1.00 88.81 104 LEU A N 1
ATOM 766 C CA . LEU A 1 104 ? -11.584 5.185 -1.942 1.00 88.81 104 LEU A CA 1
ATOM 767 C C . LEU A 1 104 ? -12.580 4.298 -1.200 1.00 88.81 104 LEU A C 1
ATOM 769 O O . LEU A 1 104 ? -12.780 3.135 -1.560 1.00 88.81 104 LEU A O 1
ATOM 773 N N . LEU A 1 105 ? -13.256 4.880 -0.208 1.00 84.06 105 LEU A N 1
ATOM 774 C CA . LEU A 1 105 ? -14.352 4.235 0.511 1.00 84.06 105 LEU A CA 1
ATOM 775 C C . LEU A 1 105 ? -15.638 4.337 -0.310 1.00 84.06 105 LEU A C 1
ATOM 777 O O . LEU A 1 105 ? -16.007 5.422 -0.755 1.00 84.06 105 LEU A O 1
ATOM 781 N N . ASN A 1 106 ? -16.326 3.218 -0.523 1.00 77.06 106 ASN A N 1
ATOM 782 C CA . ASN A 1 106 ? -17.580 3.128 -1.280 1.00 77.06 106 ASN A CA 1
ATOM 783 C C . ASN A 1 106 ? -17.533 3.753 -2.696 1.00 77.06 106 ASN A C 1
ATOM 785 O O . ASN A 1 106 ? -18.577 3.979 -3.305 1.00 77.06 106 ASN A O 1
ATOM 789 N N . GLY A 1 107 ? -16.334 4.001 -3.239 1.00 67.00 107 GLY A N 1
ATOM 790 C CA . GLY A 1 107 ? -16.140 4.702 -4.513 1.00 67.00 107 GLY A CA 1
ATOM 791 C C . GLY A 1 107 ? -16.478 6.197 -4.474 1.00 67.00 107 GLY A C 1
ATOM 792 O O . GLY A 1 107 ? -16.647 6.806 -5.529 1.00 67.00 107 GLY A O 1
ATOM 793 N N . GLU A 1 108 ? -16.606 6.792 -3.287 1.00 67.19 108 GLU A N 1
ATOM 794 C CA . GLU A 1 108 ? -16.862 8.222 -3.109 1.00 67.19 108 GLU A CA 1
ATOM 795 C C . GLU A 1 108 ? -15.562 8.961 -2.760 1.00 67.19 108 GLU A C 1
ATOM 797 O O . GLU A 1 108 ? -14.667 8.399 -2.137 1.00 67.19 108 GLU A O 1
ATOM 802 N N . GLY A 1 109 ? -15.452 10.224 -3.194 1.00 59.19 109 GLY A N 1
ATOM 803 C CA . GLY A 1 109 ? -14.207 11.000 -3.360 1.00 59.19 109 GLY A CA 1
ATOM 804 C C . GLY A 1 109 ? -13.349 11.313 -2.124 1.00 59.19 109 GLY A C 1
ATOM 805 O O . GLY A 1 109 ? -12.546 12.243 -2.182 1.00 59.19 109 GLY A O 1
ATOM 806 N N . ASN A 1 110 ? -13.504 10.579 -1.024 1.00 72.25 110 ASN A N 1
ATOM 807 C CA . ASN A 1 110 ? -12.609 10.626 0.123 1.00 72.25 110 ASN A CA 1
ATOM 808 C C . ASN A 1 110 ? -11.551 9.524 -0.016 1.00 72.25 110 ASN A C 1
ATOM 810 O O . ASN A 1 110 ? -11.817 8.347 0.233 1.00 72.25 110 ASN A O 1
ATOM 814 N N . THR A 1 111 ? -10.344 9.924 -0.410 1.00 82.31 111 THR A N 1
ATOM 815 C CA . THR A 1 111 ? -9.169 9.049 -0.422 1.00 82.31 111 THR A CA 1
ATOM 816 C C . THR A 1 111 ? -8.769 8.702 1.013 1.00 82.31 111 THR A C 1
ATOM 818 O O . THR A 1 111 ? -8.445 9.591 1.798 1.00 82.31 111 THR A O 1
ATOM 821 N N . ILE A 1 112 ? -8.797 7.413 1.343 1.00 83.88 112 ILE A N 1
ATOM 822 C CA . ILE A 1 112 ? -8.414 6.851 2.646 1.00 83.88 112 ILE A CA 1
ATOM 823 C C . ILE A 1 112 ? -6.894 6.768 2.764 1.00 83.88 112 ILE A C 1
ATOM 825 O O . ILE A 1 112 ? -6.324 7.088 3.803 1.00 83.88 112 ILE A O 1
ATOM 829 N N . ASP A 1 113 ? -6.253 6.332 1.683 1.00 87.12 113 ASP A N 1
ATOM 830 C CA . ASP A 1 113 ? -4.808 6.228 1.573 1.00 87.12 113 ASP A CA 1
ATOM 831 C C . ASP A 1 113 ? -4.393 6.366 0.105 1.00 87.12 113 ASP A C 1
ATOM 833 O O . ASP A 1 113 ? -5.166 6.060 -0.813 1.00 87.12 113 ASP A O 1
ATOM 837 N N . GLU A 1 114 ? -3.176 6.840 -0.125 1.00 90.94 114 GLU A N 1
ATOM 838 C CA . GLU A 1 114 ? -2.626 6.987 -1.464 1.00 90.94 114 GLU A CA 1
ATOM 839 C C . GLU A 1 114 ? -1.135 6.691 -1.515 1.00 90.94 114 GLU A C 1
ATOM 841 O O . GLU A 1 114 ? -0.364 6.980 -0.599 1.00 90.94 114 GLU A O 1
ATOM 846 N N . PHE A 1 115 ? -0.711 6.189 -2.667 1.00 90.38 115 PHE A N 1
ATOM 847 C CA . PHE A 1 115 ? 0.695 6.037 -2.980 1.00 90.38 115 PHE A CA 1
ATOM 848 C C . PHE A 1 115 ? 0.965 6.517 -4.395 1.00 90.38 115 PHE A C 1
ATOM 850 O O . PHE A 1 115 ? 0.234 6.190 -5.324 1.00 90.38 115 PHE A O 1
ATOM 857 N N . LYS A 1 116 ? 2.031 7.299 -4.567 1.00 90.25 116 LYS A N 1
ATOM 858 C CA . LYS A 1 116 ? 2.464 7.812 -5.869 1.00 90.25 116 LYS A CA 1
ATOM 859 C C . LYS A 1 116 ? 3.970 7.707 -5.964 1.00 90.25 116 LYS A C 1
ATOM 861 O O . LYS A 1 116 ? 4.671 8.336 -5.167 1.00 90.25 116 LYS A O 1
ATOM 866 N N . SER A 1 117 ? 4.457 7.004 -6.974 1.00 86.62 117 SER A N 1
ATOM 867 C CA . SER A 1 117 ? 5.880 6.807 -7.217 1.00 86.62 117 SER A CA 1
ATOM 868 C C . SER A 1 117 ? 6.241 6.944 -8.685 1.00 86.62 117 SER A C 1
ATOM 870 O O . SER A 1 117 ? 5.420 6.717 -9.578 1.00 86.62 117 SER A O 1
ATOM 872 N N . GLU A 1 118 ? 7.494 7.320 -8.907 1.00 83.94 118 GLU A N 1
ATOM 873 C CA . GLU A 1 118 ? 8.172 7.233 -10.189 1.00 83.94 118 GLU A CA 1
ATOM 874 C C . GLU A 1 118 ? 9.405 6.353 -9.994 1.00 83.94 118 GLU A C 1
ATOM 876 O O . G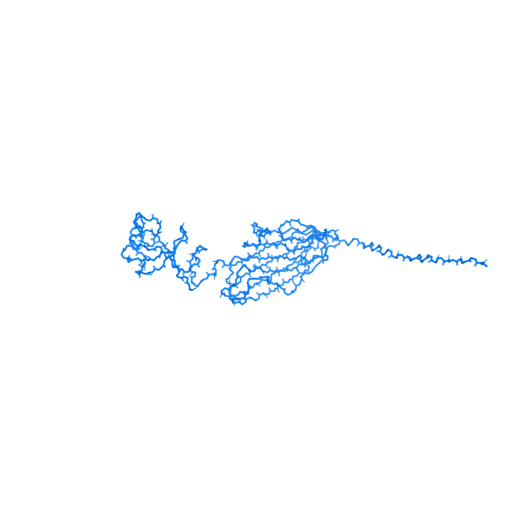LU A 1 118 ? 10.349 6.757 -9.320 1.00 83.94 118 GLU A O 1
ATOM 881 N N . SER A 1 119 ? 9.404 5.162 -10.583 1.00 81.94 119 SER A N 1
ATOM 882 C CA . SER A 1 119 ? 10.591 4.321 -10.640 1.00 81.94 119 SER A CA 1
ATOM 883 C C . SER A 1 119 ? 11.492 4.778 -11.778 1.00 81.94 119 SER A C 1
ATOM 885 O O . SER A 1 119 ? 11.020 5.041 -12.893 1.00 81.94 119 SER A O 1
ATOM 887 N N . PHE A 1 120 ? 12.791 4.859 -11.511 1.00 80.44 120 PHE A N 1
ATOM 888 C CA . PHE A 1 120 ? 13.776 5.121 -12.552 1.00 80.44 120 PHE A CA 1
ATOM 889 C C . PHE A 1 120 ? 14.103 3.834 -13.296 1.00 80.44 120 PHE A C 1
ATOM 891 O O . PHE A 1 120 ? 14.145 2.754 -12.710 1.00 80.44 120 PHE A O 1
ATOM 898 N N . PHE A 1 121 ? 14.309 3.978 -14.602 1.00 77.12 121 PHE A N 1
ATOM 899 C CA . PHE A 1 121 ? 14.561 2.873 -15.506 1.00 77.12 121 PHE A CA 1
ATOM 900 C C . PHE A 1 121 ? 15.737 3.201 -16.421 1.00 77.12 121 PHE A C 1
ATOM 902 O O . PHE A 1 121 ? 15.725 4.229 -17.101 1.00 77.12 121 PHE A O 1
ATOM 909 N N . ASN A 1 122 ? 16.719 2.303 -16.487 1.00 77.12 122 ASN A N 1
ATOM 910 C CA . ASN A 1 122 ? 17.775 2.349 -17.496 1.00 77.12 122 ASN A CA 1
ATOM 911 C C . ASN A 1 122 ? 17.606 1.201 -18.505 1.00 77.12 122 ASN A C 1
ATOM 913 O O . ASN A 1 122 ? 17.886 0.046 -18.197 1.00 77.12 122 ASN A O 1
ATOM 917 N N . GLY A 1 123 ? 17.173 1.547 -19.717 1.00 67.12 123 GLY A N 1
ATOM 918 C CA . GLY A 1 123 ? 16.820 0.654 -20.821 1.00 67.12 123 GLY A CA 1
ATOM 919 C C . GLY A 1 123 ? 17.934 0.360 -21.817 1.00 67.12 123 GLY A C 1
ATOM 920 O O . GLY A 1 123 ? 17.662 0.204 -23.007 1.00 67.12 123 GLY A O 1
ATOM 921 N N . HIS A 1 124 ? 19.200 0.331 -21.398 1.00 70.81 124 HIS A N 1
ATOM 922 C CA . HIS A 1 124 ? 20.324 0.068 -22.307 1.00 70.81 124 HIS A CA 1
ATOM 923 C C . HIS A 1 124 ? 20.467 -1.404 -22.769 1.00 70.81 124 HIS A C 1
ATOM 925 O O . HIS A 1 124 ? 21.486 -1.745 -23.380 1.00 70.81 124 HIS A O 1
ATOM 931 N N . GLY A 1 125 ? 19.489 -2.291 -22.533 1.00 65.56 125 GLY A N 1
ATOM 932 C CA . GLY A 1 125 ? 19.515 -3.657 -23.066 1.00 65.56 125 GLY A CA 1
ATOM 933 C C . GLY A 1 125 ? 18.623 -4.660 -22.333 1.00 65.56 125 GLY A C 1
ATOM 934 O O . GLY A 1 125 ? 17.614 -4.293 -21.762 1.00 65.56 125 GLY A O 1
ATOM 935 N N . GLN A 1 126 ? 19.019 -5.943 -22.366 1.00 71.12 126 GLN A N 1
ATOM 936 C CA . GLN A 1 126 ? 18.233 -7.107 -21.905 1.00 71.12 126 GLN A CA 1
ATOM 937 C C . GLN A 1 126 ? 17.748 -7.046 -20.449 1.00 71.12 126 GLN A C 1
ATOM 939 O O . GLN A 1 126 ? 16.818 -7.768 -20.111 1.00 71.12 126 GLN A O 1
ATOM 944 N N . ASN A 1 127 ? 18.396 -6.247 -19.600 1.00 80.19 127 ASN A N 1
ATOM 945 C CA . ASN A 1 127 ? 18.013 -6.043 -18.210 1.00 80.19 127 ASN A CA 1
ATOM 946 C C . ASN A 1 127 ? 17.920 -4.552 -17.944 1.00 80.19 127 ASN A C 1
ATOM 948 O O . ASN A 1 127 ? 18.712 -3.776 -18.483 1.00 80.19 127 ASN A O 1
ATOM 952 N N . ASN A 1 128 ? 17.035 -4.203 -17.028 1.00 79.00 128 ASN A N 1
ATOM 953 C CA . ASN A 1 128 ? 16.781 -2.838 -16.634 1.00 79.00 128 ASN A CA 1
ATOM 954 C C . ASN A 1 128 ? 17.012 -2.696 -15.146 1.00 79.00 128 ASN A C 1
ATOM 956 O O . ASN A 1 128 ? 16.574 -3.542 -14.368 1.00 79.00 128 ASN A O 1
ATOM 960 N N . GLU A 1 129 ? 17.688 -1.627 -14.757 1.00 83.75 129 GLU A N 1
ATOM 961 C CA . GLU A 1 129 ? 17.749 -1.236 -13.357 1.00 83.75 129 GLU A CA 1
ATOM 962 C C . GLU A 1 129 ? 16.409 -0.605 -12.982 1.00 83.75 129 GLU A C 1
ATOM 964 O O . GLU A 1 129 ? 16.031 0.417 -13.555 1.00 83.75 129 GLU A O 1
ATOM 969 N N . TRP A 1 130 ? 15.684 -1.261 -12.081 1.00 86.31 130 TRP A N 1
ATOM 970 C CA . TRP A 1 130 ? 14.455 -0.761 -11.485 1.00 86.31 130 TRP A CA 1
ATOM 971 C C . TRP A 1 130 ? 14.756 -0.299 -10.075 1.00 86.31 130 TRP A C 1
ATOM 973 O O . TRP A 1 130 ? 15.180 -1.101 -9.246 1.00 86.31 130 TRP A O 1
ATOM 983 N N . ASP A 1 131 ? 14.489 0.973 -9.820 1.00 85.62 131 ASP A N 1
ATOM 984 C CA . ASP A 1 131 ? 14.597 1.591 -8.504 1.00 85.62 131 ASP A CA 1
ATOM 985 C C . ASP A 1 131 ? 13.285 2.324 -8.233 1.00 85.62 131 ASP A C 1
ATOM 987 O O . ASP A 1 131 ? 12.975 3.316 -8.900 1.00 85.62 131 ASP A O 1
ATOM 991 N N . LEU A 1 132 ? 12.458 1.765 -7.351 1.00 84.06 132 LEU A N 1
ATOM 992 C CA . LEU A 1 132 ? 11.172 2.341 -6.975 1.00 84.06 132 LEU A CA 1
ATOM 993 C C . LEU A 1 132 ? 11.425 3.497 -5.990 1.00 84.06 132 LEU A C 1
ATOM 995 O O . LEU A 1 132 ? 12.287 3.414 -5.133 1.00 84.06 132 LEU A O 1
ATOM 999 N N . ASP A 1 133 ? 10.713 4.620 -6.131 1.00 82.62 133 ASP A N 1
ATOM 1000 C CA . ASP A 1 133 ? 10.770 5.702 -5.136 1.00 82.62 133 ASP A CA 1
ATOM 1001 C C . ASP A 1 133 ? 9.635 5.505 -4.130 1.00 82.62 133 ASP A C 1
ATOM 1003 O O . ASP A 1 133 ? 8.497 5.929 -4.352 1.00 82.62 133 ASP A O 1
ATOM 1007 N N . GLU A 1 134 ? 9.914 4.822 -3.028 1.00 77.75 134 GLU A N 1
ATOM 1008 C CA . GLU A 1 134 ? 8.909 4.472 -2.023 1.00 77.75 134 GLU A CA 1
ATOM 1009 C C . GLU A 1 134 ? 8.584 5.625 -1.083 1.00 77.75 134 GLU A C 1
ATOM 1011 O O . GLU A 1 134 ? 7.697 5.487 -0.241 1.00 77.75 134 GLU A O 1
ATOM 1016 N N . LYS A 1 135 ? 9.309 6.751 -1.161 1.00 78.12 135 LYS A N 1
ATOM 1017 C CA . LYS A 1 135 ? 9.103 7.925 -0.295 1.00 78.12 135 LYS A CA 1
ATOM 1018 C C . LYS A 1 135 ? 9.071 7.586 1.202 1.00 78.12 135 LYS A C 1
ATOM 1020 O O . LYS A 1 135 ? 8.352 8.208 1.982 1.00 78.12 135 LYS A O 1
ATOM 1025 N N . GLY A 1 136 ? 9.860 6.590 1.609 1.00 75.12 136 GLY A N 1
ATOM 1026 C CA . GLY A 1 136 ? 9.934 6.111 2.992 1.00 75.12 136 GLY A CA 1
ATOM 1027 C C . GLY A 1 136 ? 8.838 5.120 3.405 1.00 75.12 136 GLY A C 1
ATOM 1028 O O . GLY A 1 136 ? 8.813 4.727 4.566 1.00 75.12 136 GLY A O 1
ATOM 1029 N N . GLN A 1 137 ? 7.976 4.677 2.485 1.00 78.06 137 GLN A N 1
ATOM 1030 C CA . GLN A 1 137 ? 6.884 3.731 2.746 1.00 78.06 137 GLN A CA 1
ATOM 1031 C C . GLN A 1 137 ? 7.243 2.277 2.390 1.00 78.06 137 GLN A C 1
ATOM 1033 O O . GLN A 1 137 ? 6.382 1.499 1.996 1.00 78.06 137 GLN A O 1
ATOM 1038 N N . CYS A 1 138 ? 8.514 1.884 2.471 1.00 82.31 138 CYS A N 1
ATOM 1039 C CA . CYS A 1 138 ? 8.922 0.538 2.069 1.00 82.31 138 CYS A CA 1
ATOM 1040 C C . CYS A 1 138 ? 8.358 -0.565 2.990 1.00 82.31 138 CYS A C 1
ATOM 1042 O O . CYS A 1 138 ? 8.540 -0.521 4.207 1.00 82.31 138 CYS A O 1
ATOM 1044 N N . ASN A 1 139 ? 7.781 -1.615 2.395 1.00 79.38 139 ASN A N 1
ATOM 1045 C CA . ASN A 1 139 ? 7.209 -2.785 3.072 1.00 79.38 139 ASN A CA 1
ATOM 1046 C C . ASN A 1 139 ? 7.802 -4.127 2.576 1.00 79.38 139 ASN A C 1
ATOM 1048 O O . ASN A 1 139 ? 7.098 -5.120 2.402 1.00 79.38 139 ASN A O 1
ATOM 1052 N N . GLY A 1 140 ? 9.113 -4.180 2.322 1.00 66.50 140 GLY A N 1
ATOM 1053 C CA . GLY A 1 140 ? 9.754 -5.366 1.735 1.00 66.50 140 GLY A CA 1
ATOM 1054 C C . GLY A 1 140 ? 9.817 -6.604 2.642 1.00 66.50 140 GLY A C 1
ATOM 1055 O O . GLY A 1 140 ? 9.398 -7.700 2.270 1.00 66.50 140 GLY A O 1
ATOM 1056 N N . SER A 1 141 ? 10.334 -6.452 3.863 1.00 63.78 141 SER A N 1
ATOM 1057 C CA . SER A 1 141 ? 10.815 -7.603 4.648 1.00 63.78 141 SER A CA 1
ATOM 1058 C C . SER A 1 141 ? 9.729 -8.378 5.398 1.00 63.78 141 SER A C 1
ATOM 1060 O O . SER A 1 141 ? 9.872 -9.582 5.599 1.00 63.78 141 SER A O 1
ATOM 1062 N N . SER A 1 142 ? 8.670 -7.704 5.856 1.00 61.78 142 SER A N 1
ATOM 1063 C CA . SER A 1 142 ? 7.585 -8.333 6.622 1.00 61.78 142 SER A CA 1
ATOM 1064 C C . SER A 1 142 ? 6.298 -8.464 5.815 1.00 61.78 142 SER A C 1
ATOM 1066 O O . SER A 1 142 ? 5.550 -9.408 6.055 1.00 61.78 142 SER A O 1
ATOM 1068 N N . GLN A 1 143 ? 6.037 -7.558 4.860 1.00 70.19 143 GLN A N 1
ATOM 1069 C CA . GLN A 1 143 ? 4.793 -7.491 4.073 1.00 70.19 143 GLN A CA 1
ATOM 1070 C C . GLN A 1 143 ? 3.530 -7.554 4.952 1.00 70.19 143 GLN A C 1
ATOM 1072 O O . GLN A 1 143 ? 2.494 -8.080 4.531 1.00 70.19 143 GLN A O 1
ATOM 107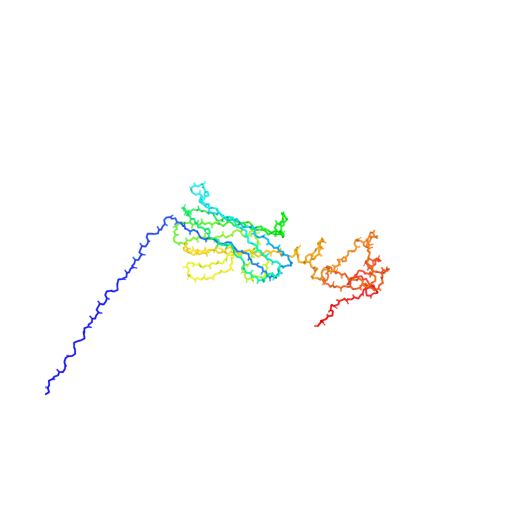7 N N . GLN A 1 144 ? 3.667 -7.093 6.196 1.00 72.75 144 GLN A N 1
ATOM 1078 C CA . GLN A 1 144 ? 2.675 -7.151 7.272 1.00 72.75 144 GLN A CA 1
ATOM 1079 C C . GLN A 1 144 ? 2.301 -5.758 7.776 1.00 72.75 144 GLN A C 1
ATOM 1081 O O . GLN A 1 144 ? 1.439 -5.647 8.633 1.00 72.75 144 GLN A O 1
ATOM 1086 N N . ASN A 1 145 ? 2.942 -4.714 7.251 1.00 77.25 145 ASN A N 1
ATOM 1087 C CA . ASN A 1 145 ? 2.641 -3.328 7.580 1.00 77.25 145 ASN A CA 1
ATOM 1088 C C . ASN A 1 145 ? 2.126 -2.606 6.331 1.00 77.25 145 ASN A C 1
ATOM 1090 O O . ASN A 1 145 ? 2.360 -3.090 5.222 1.00 77.25 145 ASN A O 1
ATOM 1094 N N . PRO A 1 146 ? 1.463 -1.453 6.473 1.00 84.75 146 PRO A N 1
ATOM 1095 C CA . PRO A 1 146 ? 1.203 -0.577 5.342 1.00 84.75 146 PRO A CA 1
ATOM 1096 C C . PRO A 1 146 ? 2.491 -0.130 4.636 1.00 84.75 146 PRO A C 1
ATOM 1098 O O . PRO A 1 146 ? 3.556 -0.047 5.254 1.00 84.75 146 PRO A O 1
ATOM 1101 N N . GLY A 1 147 ? 2.393 0.153 3.340 1.00 88.25 147 GLY A N 1
ATOM 1102 C CA . GLY A 1 147 ? 3.504 0.593 2.499 1.00 88.25 147 GLY A CA 1
ATOM 1103 C C . GLY A 1 147 ? 3.540 -0.095 1.137 1.00 88.25 147 GLY A C 1
ATOM 1104 O O . GLY A 1 147 ? 2.585 -0.743 0.725 1.00 88.25 147 GLY A O 1
ATOM 1105 N N . VAL A 1 148 ? 4.652 0.013 0.422 1.00 90.81 148 VAL A N 1
ATOM 1106 C CA . VAL A 1 148 ? 4.821 -0.484 -0.948 1.00 90.81 148 VAL A CA 1
ATOM 1107 C C . VAL A 1 148 ? 6.023 -1.422 -1.062 1.00 90.81 148 VAL A C 1
ATOM 1109 O O . VAL A 1 148 ? 6.979 -1.317 -0.293 1.00 90.81 148 VAL A O 1
ATOM 1112 N N . TYR A 1 149 ? 5.992 -2.338 -2.025 1.00 92.38 149 TYR A N 1
ATOM 1113 C CA . TYR A 1 149 ? 7.161 -3.102 -2.460 1.00 92.38 149 TYR A CA 1
ATOM 1114 C C . TYR A 1 149 ? 7.030 -3.538 -3.927 1.00 92.38 149 TYR A C 1
ATOM 1116 O O . TYR A 1 149 ? 5.935 -3.566 -4.493 1.00 92.38 149 TYR A O 1
ATOM 1124 N N . MET A 1 150 ? 8.152 -3.917 -4.531 1.00 93.06 150 MET A N 1
ATOM 1125 C CA . MET A 1 150 ? 8.223 -4.605 -5.816 1.00 93.06 150 MET A CA 1
ATOM 1126 C C . MET A 1 150 ? 8.210 -6.120 -5.612 1.00 93.06 150 MET A C 1
ATOM 1128 O O . MET A 1 150 ? 8.943 -6.627 -4.770 1.00 93.06 150 MET A O 1
ATOM 1132 N N . ASP A 1 151 ? 7.416 -6.847 -6.397 1.00 94.56 151 ASP A N 1
ATOM 1133 C CA . ASP A 1 151 ? 7.453 -8.311 -6.518 1.00 94.56 151 ASP A CA 1
ATOM 1134 C C . ASP A 1 151 ? 7.839 -8.677 -7.955 1.00 94.56 151 ASP A C 1
ATOM 1136 O O . ASP A 1 151 ? 7.070 -8.461 -8.900 1.00 94.56 151 ASP A O 1
ATOM 1140 N N . ALA A 1 152 ? 9.065 -9.169 -8.123 1.00 94.75 152 ALA A N 1
ATOM 1141 C CA . ALA A 1 152 ? 9.645 -9.462 -9.427 1.00 94.75 152 ALA A CA 1
ATOM 1142 C C . ALA A 1 152 ? 10.730 -10.546 -9.337 1.00 94.75 152 ALA A C 1
ATOM 1144 O O . ALA A 1 152 ? 10.983 -11.140 -8.287 1.00 94.75 152 ALA A O 1
ATOM 1145 N N . THR A 1 153 ? 11.352 -10.847 -10.478 1.00 94.44 153 THR A N 1
ATOM 1146 C CA . THR A 1 153 ? 12.477 -11.784 -10.587 1.00 94.44 153 THR A CA 1
ATOM 1147 C C . THR A 1 153 ? 13.669 -11.085 -11.231 1.00 94.44 153 THR A C 1
ATOM 1149 O O . THR A 1 153 ? 13.537 -10.541 -12.328 1.00 94.44 153 THR A O 1
ATOM 1152 N N . ASP A 1 154 ? 14.819 -11.108 -10.556 1.00 92.56 154 ASP A N 1
ATOM 1153 C CA . ASP A 1 154 ? 16.056 -10.463 -11.010 1.00 92.56 154 ASP A CA 1
ATOM 1154 C C . ASP A 1 154 ? 16.694 -11.188 -12.218 1.00 92.56 154 ASP A C 1
ATOM 1156 O O . ASP A 1 154 ? 16.277 -12.277 -12.630 1.00 92.56 154 ASP A O 1
ATOM 1160 N N . LYS A 1 155 ? 17.766 -10.612 -12.774 1.00 90.81 155 LYS A N 1
ATOM 1161 C CA . LYS A 1 155 ? 18.535 -11.195 -13.892 1.00 90.81 155 LYS A CA 1
ATOM 1162 C C . LYS A 1 155 ? 19.159 -12.566 -13.606 1.00 90.81 155 LYS A C 1
ATOM 1164 O O . LYS A 1 155 ? 19.578 -13.255 -14.535 1.00 90.81 155 LYS A O 1
ATOM 1169 N N . ASN A 1 156 ? 19.275 -12.952 -12.335 1.00 92.81 156 ASN A N 1
ATOM 1170 C CA . ASN A 1 156 ? 19.818 -14.241 -11.912 1.00 92.81 156 ASN A CA 1
ATOM 1171 C C . ASN A 1 156 ? 18.715 -15.295 -11.727 1.00 92.81 156 ASN A C 1
ATOM 1173 O O . ASN A 1 156 ? 19.024 -16.452 -11.436 1.00 92.81 156 ASN A O 1
ATOM 1177 N N . GLY A 1 157 ? 17.445 -14.919 -11.904 1.00 92.50 157 GLY A N 1
ATOM 1178 C CA . GLY A 1 157 ? 16.299 -15.791 -11.678 1.00 92.50 157 GLY A CA 1
ATOM 1179 C C . GLY A 1 157 ? 15.865 -15.869 -10.212 1.00 92.50 157 GLY A C 1
ATOM 1180 O O . GLY A 1 157 ? 15.125 -16.786 -9.855 1.00 92.50 157 GLY A O 1
ATOM 1181 N N . HIS A 1 158 ? 16.316 -14.954 -9.350 1.00 93.81 158 HIS A N 1
ATOM 1182 C CA . HIS A 1 158 ? 15.878 -14.879 -7.961 1.00 93.81 158 HIS A CA 1
ATOM 1183 C C . HIS A 1 158 ? 14.627 -14.014 -7.840 1.00 93.81 158 HIS A C 1
ATOM 1185 O O . HIS A 1 158 ? 14.625 -12.845 -8.221 1.00 93.81 158 HIS A O 1
ATOM 1191 N N . SER A 1 159 ? 13.565 -14.583 -7.272 1.00 94.12 159 SER A N 1
ATOM 1192 C CA . SER A 1 159 ? 12.384 -13.810 -6.895 1.00 94.12 159 SER A CA 1
ATOM 1193 C C . SER A 1 159 ? 12.654 -13.002 -5.630 1.00 94.12 159 SER A C 1
ATOM 1195 O O . SER A 1 159 ? 13.234 -13.525 -4.674 1.00 94.12 159 SER A O 1
ATOM 1197 N N . PHE A 1 160 ? 12.195 -11.757 -5.608 1.00 90.94 160 PHE A N 1
ATOM 1198 C CA . PHE A 1 160 ? 12.337 -10.853 -4.472 1.00 90.94 160 PHE A CA 1
ATOM 1199 C C . PHE A 1 160 ? 11.036 -10.091 -4.217 1.00 90.94 160 PHE A C 1
ATOM 1201 O O . PHE A 1 160 ? 10.176 -9.988 -5.091 1.00 90.94 160 PHE A O 1
ATOM 1208 N N . LYS A 1 161 ? 10.897 -9.601 -2.983 1.00 92.50 161 LYS A N 1
ATOM 1209 C CA . LYS A 1 161 ? 9.781 -8.770 -2.531 1.00 92.50 161 LYS A CA 1
ATOM 1210 C C . LYS A 1 161 ? 10.324 -7.670 -1.639 1.00 92.50 161 LYS A C 1
ATOM 1212 O O . LYS A 1 161 ? 10.419 -7.855 -0.429 1.00 92.50 161 LYS A O 1
ATOM 1217 N N . ASP A 1 162 ? 10.771 -6.581 -2.236 1.00 88.94 162 ASP A N 1
ATOM 1218 C CA . ASP A 1 162 ? 11.396 -5.481 -1.512 1.00 88.94 162 ASP A CA 1
ATOM 1219 C C . ASP A 1 162 ? 11.344 -4.176 -2.316 1.00 88.94 162 ASP A C 1
ATOM 1221 O O . ASP A 1 162 ? 10.617 -4.067 -3.296 1.00 88.94 162 ASP A O 1
ATOM 1225 N N . CYS A 1 163 ? 12.052 -3.169 -1.831 1.00 84.19 163 CYS A N 1
ATOM 1226 C CA . CYS A 1 163 ? 12.081 -1.804 -2.346 1.00 84.19 163 CYS A CA 1
ATOM 1227 C C . CYS A 1 163 ? 13.480 -1.430 -2.857 1.00 84.19 163 CYS A C 1
ATOM 1229 O O . CYS A 1 163 ? 13.814 -0.266 -3.008 1.00 84.19 163 CYS A O 1
ATOM 1231 N N . GLY A 1 164 ? 14.387 -2.405 -2.944 1.00 81.50 164 GLY A N 1
ATOM 1232 C CA . GLY A 1 164 ? 15.755 -2.147 -3.366 1.00 81.50 164 GLY A CA 1
ATOM 1233 C C . GLY A 1 164 ? 15.837 -1.934 -4.872 1.00 81.50 164 GLY A C 1
ATOM 1234 O O . GLY A 1 164 ? 14.961 -2.366 -5.616 1.00 81.50 164 GLY A O 1
ATOM 1235 N N . SER A 1 165 ? 16.940 -1.340 -5.326 1.00 88.62 165 SER A N 1
ATOM 1236 C CA . SER A 1 165 ? 17.283 -1.353 -6.748 1.00 88.62 165 SER A CA 1
ATOM 1237 C C . SER A 1 165 ? 17.647 -2.773 -7.197 1.00 88.62 165 SER A C 1
ATOM 1239 O O . SER A 1 165 ? 18.470 -3.444 -6.559 1.00 88.62 165 SER A O 1
ATOM 1241 N N . HIS A 1 166 ? 17.054 -3.224 -8.306 1.00 89.81 166 HIS A N 1
ATOM 1242 C CA . HIS A 1 166 ? 17.316 -4.535 -8.910 1.00 89.81 166 HIS A CA 1
ATOM 1243 C C . HIS A 1 166 ? 17.494 -4.447 -10.421 1.00 89.81 166 HIS A C 1
ATOM 1245 O O . HIS A 1 166 ? 16.793 -3.713 -11.110 1.00 89.81 166 HIS A O 1
ATOM 1251 N N . GLU A 1 167 ? 18.382 -5.284 -10.964 1.00 90.69 167 GLU A N 1
ATOM 1252 C CA . GLU A 1 167 ? 18.455 -5.519 -12.408 1.00 90.69 167 GLU A CA 1
ATOM 1253 C C . GLU A 1 167 ? 17.456 -6.609 -12.819 1.00 90.69 167 GLU A C 1
ATOM 1255 O O . GLU A 1 167 ? 17.627 -7.783 -12.471 1.00 90.69 167 GLU A O 1
ATOM 1260 N N . ILE A 1 168 ? 16.437 -6.229 -13.589 1.00 90.31 168 ILE A N 1
ATOM 1261 C CA . ILE A 1 168 ? 15.300 -7.069 -13.977 1.00 90.31 168 ILE A CA 1
ATOM 1262 C C . ILE A 1 168 ? 15.261 -7.213 -15.508 1.00 90.31 168 ILE A C 1
ATOM 1264 O O . ILE A 1 168 ? 15.247 -6.193 -16.202 1.00 90.31 168 ILE A O 1
ATOM 1268 N N . PRO A 1 169 ? 15.234 -8.444 -16.054 1.00 89.62 169 PRO A N 1
ATOM 1269 C CA . PRO A 1 169 ? 15.097 -8.683 -17.489 1.00 89.62 169 PRO A CA 1
ATOM 1270 C C . PRO A 1 169 ? 13.873 -8.001 -18.110 1.00 89.62 169 PRO A C 1
ATOM 1272 O O . PRO A 1 169 ? 12.819 -7.950 -17.481 1.00 89.62 169 PRO A O 1
ATOM 1275 N N . ASP A 1 170 ? 13.989 -7.545 -19.358 1.00 82.69 170 ASP A N 1
ATOM 1276 C CA . ASP A 1 170 ? 12.895 -6.948 -20.148 1.00 82.69 170 ASP A CA 1
ATOM 1277 C C . ASP A 1 170 ? 11.624 -7.814 -20.162 1.00 82.69 170 ASP A C 1
ATOM 1279 O O . ASP A 1 170 ? 10.501 -7.332 -20.040 1.00 82.69 170 ASP A O 1
ATOM 1283 N N . GLU A 1 171 ? 11.784 -9.126 -20.320 1.00 78.94 171 GLU A N 1
ATOM 1284 C CA . GLU A 1 171 ? 10.662 -10.057 -20.375 1.00 78.94 171 GLU A CA 1
ATOM 1285 C C . GLU A 1 171 ? 9.943 -10.237 -19.029 1.00 78.94 171 GLU A C 1
ATOM 1287 O O . GLU A 1 171 ? 8.808 -10.736 -19.003 1.00 78.94 171 GLU A O 1
ATOM 1292 N N . ASN A 1 172 ? 10.574 -9.848 -17.918 1.00 91.62 172 ASN A N 1
ATOM 1293 C CA . ASN A 1 172 ? 10.049 -10.084 -16.584 1.00 91.62 172 ASN A CA 1
ATOM 1294 C C . ASN A 1 172 ? 9.054 -8.993 -16.183 1.00 91.62 172 ASN A C 1
ATOM 1296 O O . ASN A 1 172 ? 9.259 -7.801 -16.388 1.00 91.62 172 ASN A O 1
ATOM 1300 N N . LEU A 1 173 ? 7.952 -9.432 -15.579 1.00 93.56 173 LEU A N 1
ATOM 1301 C CA . LEU A 1 173 ? 6.945 -8.544 -15.019 1.00 93.56 173 LEU A CA 1
ATOM 1302 C C . LEU A 1 173 ? 7.420 -8.003 -13.669 1.00 93.56 173 LEU A C 1
ATOM 1304 O O . LEU A 1 173 ? 7.761 -8.791 -12.785 1.00 93.56 173 LEU A O 1
ATOM 1308 N N . VAL A 1 174 ? 7.343 -6.687 -13.495 1.00 93.88 174 VAL A N 1
ATOM 1309 C CA . VAL A 1 174 ? 7.458 -6.034 -12.191 1.00 93.88 174 VAL A CA 1
ATOM 1310 C C . VAL A 1 174 ? 6.065 -5.742 -11.663 1.00 93.88 174 VAL A C 1
ATOM 1312 O O . VAL A 1 174 ? 5.298 -4.989 -12.267 1.00 93.88 174 VAL A O 1
ATOM 1315 N N . LYS A 1 175 ? 5.708 -6.341 -10.528 1.00 95.81 175 LYS A N 1
ATOM 1316 C CA . LYS A 1 175 ? 4.505 -5.940 -9.805 1.00 95.81 175 LYS A CA 1
ATOM 1317 C C . LYS A 1 175 ? 4.862 -4.888 -8.769 1.00 95.81 175 LYS A C 1
ATOM 1319 O O . LYS A 1 175 ? 5.709 -5.152 -7.921 1.00 95.81 175 LYS A O 1
ATOM 1324 N N . ILE A 1 176 ? 4.177 -3.751 -8.784 1.00 95.12 176 ILE A N 1
ATOM 1325 C CA . ILE A 1 176 ? 4.196 -2.812 -7.659 1.00 95.12 176 ILE A CA 1
ATOM 1326 C C . ILE A 1 176 ? 3.002 -3.152 -6.778 1.00 95.12 176 ILE A C 1
ATOM 1328 O O . ILE A 1 176 ? 1.859 -3.112 -7.241 1.00 95.12 176 ILE A O 1
ATOM 1332 N N . VAL A 1 177 ? 3.269 -3.524 -5.529 1.00 95.94 177 VAL A N 1
ATOM 1333 C CA . VAL A 1 177 ? 2.239 -3.929 -4.575 1.00 95.94 177 VAL A CA 1
ATOM 1334 C C . VAL A 1 177 ? 2.126 -2.890 -3.473 1.00 95.94 177 VAL A C 1
ATOM 1336 O O . VAL A 1 177 ? 3.058 -2.709 -2.690 1.00 95.94 177 VAL A O 1
ATOM 1339 N N . PHE A 1 178 ? 0.974 -2.231 -3.396 1.00 95.38 178 PHE A N 1
ATOM 1340 C CA . PHE A 1 178 ? 0.650 -1.283 -2.337 1.00 95.38 178 PHE A CA 1
ATOM 1341 C C . PHE A 1 178 ? -0.200 -1.952 -1.253 1.00 95.38 178 PHE A C 1
ATOM 1343 O O . PHE A 1 178 ? -1.197 -2.606 -1.530 1.00 95.38 178 PHE A O 1
ATOM 1350 N N . THR A 1 179 ? 0.205 -1.815 -0.001 1.00 93.88 179 THR A N 1
ATOM 1351 C CA . THR A 1 179 ? -0.515 -2.279 1.184 1.00 93.88 179 THR A CA 1
ATOM 1352 C C . THR A 1 179 ? -1.066 -1.038 1.880 1.00 93.88 179 THR A C 1
ATOM 1354 O O . THR A 1 179 ? -0.294 -0.360 2.557 1.00 93.88 179 THR A O 1
ATOM 1357 N N . PRO A 1 180 ? -2.344 -0.680 1.681 1.00 90.19 180 PRO A N 1
ATOM 1358 C CA . PRO A 1 180 ? -2.882 0.552 2.233 1.00 90.19 180 PRO A CA 1
ATOM 1359 C C . PRO A 1 180 ? -3.036 0.455 3.745 1.00 90.19 180 PRO A C 1
ATOM 1361 O O . PRO A 1 180 ? -3.290 -0.621 4.296 1.00 90.19 180 PRO A O 1
ATOM 1364 N N . ASN A 1 181 ? -2.918 1.595 4.410 1.00 84.69 181 ASN A N 1
ATOM 1365 C CA . ASN A 1 181 ? -3.317 1.739 5.791 1.00 84.69 181 ASN A CA 1
ATOM 1366 C C . ASN A 1 181 ? -4.828 1.982 5.871 1.00 84.69 181 ASN A C 1
ATOM 1368 O O . ASN A 1 181 ? -5.314 3.066 5.562 1.00 84.69 181 ASN A O 1
ATOM 1372 N N . LEU A 1 182 ? -5.565 0.961 6.306 1.00 75.44 182 LEU A N 1
ATOM 1373 C CA . LEU A 1 182 ? -7.015 1.028 6.492 1.00 75.44 182 LEU A CA 1
ATOM 1374 C C . LEU A 1 182 ? -7.418 1.334 7.943 1.00 75.44 182 LEU A C 1
ATOM 1376 O O . LEU A 1 182 ? -8.604 1.313 8.260 1.00 75.44 182 LEU A O 1
ATOM 1380 N N . SER A 1 183 ? -6.464 1.668 8.820 1.00 64.06 183 SER A N 1
ATOM 1381 C CA . SER A 1 183 ? -6.741 1.944 10.238 1.00 64.06 183 SER A CA 1
ATOM 1382 C C . SER A 1 183 ? -7.710 3.112 10.462 1.00 64.06 183 SER A C 1
ATOM 1384 O O . SER A 1 183 ? -8.247 3.269 11.549 1.00 64.06 183 SER A O 1
ATOM 1386 N N . SER A 1 184 ? -7.922 3.965 9.456 1.00 51.47 184 SER A N 1
ATOM 1387 C CA . SER A 1 184 ? -8.865 5.089 9.497 1.00 51.47 184 SER A CA 1
ATOM 1388 C C . SER A 1 184 ? -10.318 4.710 9.164 1.00 51.47 184 SER A C 1
ATOM 1390 O O . SER A 1 184 ? -11.188 5.575 9.253 1.00 51.47 184 SER A O 1
ATOM 1392 N N . ILE A 1 185 ? -10.589 3.454 8.776 1.00 52.69 185 ILE A N 1
ATOM 1393 C CA . ILE A 1 185 ? -11.919 2.960 8.360 1.00 52.69 185 ILE A CA 1
ATOM 1394 C C . ILE A 1 185 ? -12.370 1.674 9.084 1.00 52.69 185 ILE A C 1
ATOM 1396 O O . ILE A 1 185 ? -13.455 1.150 8.823 1.00 52.69 185 ILE A O 1
ATOM 1400 N N . SER A 1 186 ? -11.563 1.138 10.000 1.00 41.12 186 SER A N 1
ATOM 1401 C CA . SER A 1 186 ? -11.910 -0.043 10.795 1.00 41.12 186 SER A CA 1
ATOM 1402 C C . SER A 1 186 ? -12.815 0.319 11.988 1.00 41.12 186 SER A C 1
ATOM 1404 O O . SER A 1 186 ? -12.352 0.346 13.122 1.00 41.12 186 SER A O 1
ATOM 1406 N N . GLY A 1 187 ? -14.105 0.586 11.736 1.00 37.91 187 GLY A N 1
ATOM 1407 C CA . GLY A 1 187 ? -15.162 0.689 12.764 1.00 37.91 187 GLY A CA 1
ATOM 1408 C C . GLY A 1 187 ? -16.107 1.888 12.581 1.00 37.91 187 GLY A C 1
ATOM 1409 O O . GLY A 1 187 ? -15.654 2.936 12.128 1.00 37.91 187 GLY A O 1
ATOM 1410 N N . PRO A 1 188 ? -17.421 1.744 12.862 1.00 37.25 188 PRO A N 1
ATOM 1411 C CA . PRO A 1 188 ? -18.422 2.746 12.520 1.00 37.25 188 PRO A CA 1
ATOM 1412 C C . PRO A 1 188 ? -18.275 3.952 13.449 1.00 37.25 188 PRO A C 1
ATOM 1414 O O . PRO A 1 188 ? -18.251 3.790 14.662 1.00 37.25 188 PRO A O 1
ATOM 1417 N N . ASP A 1 189 ? -18.227 5.141 12.859 1.00 35.62 189 ASP A N 1
ATOM 1418 C CA . ASP A 1 189 ? -18.173 6.447 13.527 1.00 35.62 189 ASP A CA 1
ATOM 1419 C C . ASP A 1 189 ? -16.764 6.902 13.966 1.00 35.62 189 ASP A C 1
ATOM 1421 O O . ASP A 1 189 ? -16.413 6.963 15.138 1.00 35.62 189 ASP A O 1
ATOM 1425 N N . ASN A 1 190 ? -15.958 7.316 12.981 1.00 35.88 190 ASN A N 1
ATOM 1426 C CA . ASN A 1 190 ? -14.778 8.170 13.181 1.00 35.88 190 ASN A CA 1
ATOM 1427 C C . ASN A 1 190 ? -15.239 9.541 13.737 1.00 35.88 190 ASN A C 1
ATOM 1429 O O . ASN A 1 190 ? -16.107 10.177 13.125 1.00 35.88 190 ASN A O 1
ATOM 1433 N N . PRO A 1 191 ? -14.671 10.029 14.852 1.00 43.78 191 PRO A N 1
ATOM 1434 C CA . PRO A 1 191 ? -13.424 10.782 14.756 1.00 43.78 191 PRO A CA 1
ATOM 1435 C C . PRO A 1 191 ? -12.410 10.433 15.861 1.00 43.78 191 PRO A C 1
ATOM 1437 O O . PRO A 1 191 ? -12.744 10.439 17.035 1.00 43.78 191 PRO A O 1
ATOM 1440 N N . GLU A 1 192 ? -11.151 10.263 15.448 1.00 38.09 192 GLU A N 1
ATOM 1441 C CA . GLU A 1 192 ? -9.931 10.306 16.278 1.00 38.09 192 GLU A CA 1
ATOM 1442 C C . GLU A 1 192 ? -9.580 9.022 17.055 1.00 38.09 192 GLU A C 1
ATOM 1444 O O . GLU A 1 192 ? -9.986 8.828 18.187 1.00 38.09 192 GLU A O 1
ATOM 1449 N N . SER A 1 193 ? -8.744 8.176 16.428 1.00 40.50 193 SER A N 1
ATOM 1450 C CA . SER A 1 193 ? -7.495 7.599 16.978 1.00 40.50 193 SER A CA 1
ATOM 1451 C C . SER A 1 193 ? -7.285 6.137 16.518 1.00 40.50 193 SER A C 1
ATOM 1453 O O . SER A 1 193 ? -8.139 5.282 16.745 1.00 40.50 193 SER A O 1
ATOM 1455 N N . PRO A 1 194 ? -6.146 5.804 15.875 1.00 47.00 194 PRO A N 1
ATOM 1456 C CA . PRO A 1 194 ? -5.844 4.461 15.356 1.00 47.00 194 PRO A CA 1
ATOM 1457 C C . PRO A 1 194 ? -5.567 3.395 16.435 1.00 47.00 194 PRO A C 1
ATOM 1459 O O . PRO A 1 194 ? -5.245 2.260 16.088 1.00 47.00 194 PRO A O 1
ATOM 1462 N N . ASP A 1 195 ? -5.683 3.740 17.720 1.00 53.03 195 ASP A N 1
ATOM 1463 C CA . ASP A 1 195 ? -5.342 2.859 18.838 1.00 53.03 195 ASP A CA 1
ATOM 1464 C C . ASP A 1 195 ? -6.561 2.211 19.515 1.00 53.03 195 ASP A C 1
ATOM 1466 O O . ASP A 1 195 ? -6.360 1.438 20.445 1.00 53.03 195 ASP A O 1
ATOM 1470 N N . ASN A 1 196 ? -7.796 2.461 19.053 1.00 53.88 196 ASN A N 1
ATOM 1471 C CA . ASN A 1 196 ? -9.041 1.988 19.674 1.00 53.88 196 ASN A CA 1
ATOM 1472 C C . ASN A 1 196 ? -9.671 0.774 18.947 1.00 53.88 196 ASN A C 1
ATOM 1474 O O . ASN A 1 196 ? -10.650 0.918 18.211 1.00 53.88 196 ASN A O 1
ATOM 1478 N N . PRO A 1 197 ? -9.150 -0.454 19.142 1.00 51.34 197 PRO A N 1
ATOM 1479 C CA . PRO A 1 197 ? -9.574 -1.642 18.396 1.00 51.34 197 PRO A CA 1
ATOM 1480 C C . PRO A 1 197 ? -11.009 -2.094 18.697 1.00 51.34 197 PRO A C 1
ATOM 1482 O O . PRO A 1 197 ? -11.547 -2.926 17.971 1.00 51.34 197 PRO A O 1
ATOM 1485 N N . ASN A 1 198 ? -11.617 -1.586 19.772 1.00 60.09 198 ASN A N 1
ATOM 1486 C CA . ASN A 1 198 ? -12.902 -2.067 20.275 1.00 60.09 198 ASN A CA 1
ATOM 1487 C C . ASN A 1 198 ? -14.076 -1.141 19.903 1.00 60.09 198 ASN A C 1
ATOM 1489 O O . ASN A 1 198 ? -15.221 -1.476 20.196 1.00 60.09 198 ASN A O 1
ATOM 1493 N N . GLY A 1 199 ? -13.806 0.014 19.276 1.00 64.62 199 GLY A N 1
ATOM 1494 C CA . GLY A 1 199 ? -14.834 0.964 18.834 1.00 64.62 199 GLY A CA 1
ATOM 1495 C C . GLY A 1 199 ? -15.635 1.617 19.967 1.00 64.62 199 GLY A C 1
ATOM 1496 O O . GLY A 1 199 ? -16.745 2.089 19.736 1.00 64.62 199 GLY A O 1
ATOM 1497 N N . TYR A 1 200 ? -15.110 1.614 21.196 1.00 78.81 200 TYR A N 1
ATOM 1498 C CA . TYR A 1 200 ? -15.723 2.322 22.325 1.00 78.81 200 TYR A CA 1
ATOM 1499 C C . TYR A 1 200 ? -15.412 3.818 22.260 1.00 78.81 200 TYR A C 1
ATOM 1501 O O . TYR A 1 200 ? -14.459 4.217 21.613 1.00 78.81 200 TYR A O 1
ATOM 1509 N N . GLU A 1 201 ? -16.171 4.668 22.939 1.00 85.06 201 GLU A N 1
ATOM 1510 C CA . GLU A 1 201 ? -15.829 6.095 23.020 1.00 85.06 201 GLU A CA 1
ATOM 1511 C C . GLU A 1 201 ? -14.461 6.293 23.700 1.00 85.06 201 GLU A C 1
ATOM 1513 O O . GLU A 1 201 ? -14.170 5.620 24.690 1.00 85.06 201 GLU A O 1
ATOM 1518 N N . GLU A 1 202 ? -13.607 7.185 23.193 1.00 86.12 202 GLU A N 1
ATOM 1519 C CA . GLU A 1 202 ? -12.335 7.491 23.857 1.00 86.12 202 GLU A CA 1
ATOM 1520 C C . GLU A 1 202 ? -12.552 8.336 25.115 1.00 86.12 202 GLU A C 1
ATOM 1522 O O . GLU A 1 202 ? -13.342 9.282 25.136 1.00 86.12 202 GLU A O 1
ATOM 1527 N N . TYR A 1 203 ? -11.818 8.017 26.179 1.00 87.44 203 TYR A N 1
ATOM 1528 C CA . TYR A 1 203 ? -11.773 8.874 27.354 1.00 87.44 203 TYR A CA 1
ATOM 1529 C C . TYR A 1 203 ? -10.984 10.156 27.047 1.00 87.44 203 TYR A C 1
ATOM 1531 O O . TYR A 1 203 ? -9.785 10.096 26.762 1.00 87.44 203 TYR A O 1
ATOM 1539 N N . ASP A 1 204 ? -11.630 11.313 27.196 1.00 88.00 204 ASP A N 1
ATOM 1540 C CA . ASP A 1 204 ? -11.031 12.634 27.017 1.00 88.00 204 ASP A CA 1
ATOM 1541 C C . ASP A 1 204 ? -10.952 13.389 28.363 1.00 88.00 204 ASP A C 1
ATOM 1543 O O . ASP A 1 204 ? -11.964 13.891 28.864 1.00 88.00 204 ASP A O 1
ATOM 1547 N N . PRO A 1 205 ? -9.754 13.525 28.969 1.00 85.62 205 PRO A N 1
ATOM 1548 C CA . PRO A 1 205 ? -9.597 14.290 30.202 1.00 85.62 205 PRO A CA 1
ATOM 1549 C C . PRO A 1 205 ? -9.916 15.783 30.029 1.00 85.62 205 PRO A C 1
ATOM 1551 O O . PRO A 1 205 ? -10.309 16.423 31.004 1.00 85.62 205 PRO A O 1
ATOM 1554 N N . GLU A 1 206 ? -9.762 16.358 28.832 1.00 82.69 206 GLU A N 1
ATOM 1555 C CA . GLU A 1 206 ? -10.097 17.764 28.583 1.00 82.69 206 GLU A CA 1
ATOM 1556 C C . GLU A 1 206 ? -11.614 17.970 28.555 1.00 82.69 206 GLU A C 1
ATOM 1558 O O . GLU A 1 206 ? -12.095 18.978 29.077 1.00 82.69 206 GLU A O 1
ATOM 1563 N N . ALA A 1 207 ? -12.387 17.018 28.024 1.00 86.44 207 ALA A N 1
ATOM 1564 C CA . ALA A 1 207 ? -13.845 17.061 28.102 1.00 86.44 207 ALA A CA 1
ATOM 1565 C C . ALA A 1 207 ? -14.339 17.049 29.556 1.00 86.44 207 ALA A C 1
ATOM 1567 O O . ALA A 1 207 ? -15.255 17.797 29.894 1.00 86.44 207 ALA A O 1
ATOM 1568 N N . VAL A 1 208 ? -13.695 16.273 30.433 1.00 89.56 208 VAL A N 1
ATOM 1569 C CA . VAL A 1 208 ? -14.007 16.265 31.871 1.00 89.56 208 VAL A CA 1
ATOM 1570 C C . VAL A 1 208 ? -13.648 17.605 32.525 1.00 89.56 208 VAL A C 1
ATOM 1572 O O . VAL A 1 208 ? -14.472 18.201 33.214 1.00 89.56 208 VAL A O 1
ATOM 1575 N N . ILE A 1 209 ? -12.445 18.138 32.266 1.00 86.94 209 ILE A N 1
ATOM 1576 C CA . ILE A 1 209 ? -11.991 19.436 32.810 1.00 86.94 209 ILE A CA 1
ATOM 1577 C C . ILE A 1 209 ? -12.911 20.587 32.384 1.00 86.94 209 ILE A C 1
ATOM 1579 O O . ILE A 1 209 ? -13.131 21.526 33.152 1.00 86.94 209 ILE A O 1
ATOM 1583 N N . ASN A 1 210 ? -13.431 20.530 31.159 1.00 88.69 210 ASN A N 1
ATOM 1584 C CA . ASN A 1 210 ? -14.311 21.550 30.600 1.00 88.69 210 ASN A CA 1
ATOM 1585 C C . ASN A 1 210 ? -15.801 21.306 30.896 1.00 88.69 210 ASN A C 1
ATOM 1587 O O . ASN A 1 210 ? -16.631 22.072 30.406 1.00 88.69 210 ASN A O 1
ATOM 1591 N N . GLU A 1 211 ? -16.136 20.284 31.694 1.00 89.88 211 GLU A N 1
ATOM 1592 C CA . GLU A 1 211 ? -17.513 19.885 32.029 1.00 89.88 211 GLU A CA 1
ATOM 1593 C C . GLU A 1 211 ? -18.376 19.596 30.781 1.00 89.88 211 GLU A C 1
ATOM 1595 O O . GLU A 1 211 ? -19.573 19.883 30.743 1.00 89.88 211 GLU A O 1
ATOM 1600 N N . THR A 1 212 ? -17.758 19.060 29.725 1.00 87.12 212 THR A N 1
ATOM 1601 C CA . THR A 1 212 ? -18.425 18.658 28.476 1.00 87.12 212 THR A CA 1
ATOM 1602 C C . THR A 1 212 ? -18.497 17.146 28.280 1.00 87.12 212 THR A C 1
ATOM 1604 O O . THR A 1 212 ? -19.105 16.711 27.304 1.00 87.12 212 THR A O 1
ATOM 1607 N N . SER A 1 213 ? -17.874 16.353 29.154 1.00 88.00 213 SER A N 1
ATOM 1608 C CA . SER A 1 213 ? -18.017 14.894 29.161 1.00 88.00 213 SER A CA 1
ATOM 1609 C C . SER A 1 213 ? -19.408 14.470 29.648 1.00 88.00 213 SER A C 1
ATOM 1611 O O . SER A 1 213 ? -20.038 15.181 30.432 1.00 88.00 213 SER A O 1
ATOM 1613 N N . ASP A 1 214 ? -19.875 13.304 29.197 1.00 91.88 214 ASP A N 1
ATOM 1614 C CA . ASP A 1 214 ? -21.176 12.736 29.588 1.00 91.88 214 ASP A CA 1
ATOM 1615 C C . ASP A 1 214 ? -21.077 11.211 29.779 1.00 91.88 214 ASP A C 1
ATOM 1617 O O . ASP A 1 214 ? -21.792 10.431 29.155 1.00 91.88 214 ASP A O 1
ATOM 1621 N N . TYR A 1 215 ? -20.117 10.762 30.598 1.00 91.06 215 TYR A N 1
ATOM 1622 C CA . TYR A 1 215 ? -19.880 9.333 30.827 1.00 91.06 215 TYR A CA 1
ATOM 1623 C C . TYR A 1 215 ? -20.889 8.741 31.818 1.00 91.06 215 TYR A C 1
ATOM 1625 O O . TYR A 1 215 ? -20.830 9.034 33.012 1.00 91.06 215 TYR A O 1
ATOM 1633 N N . HIS A 1 216 ? -21.776 7.859 31.364 1.00 92.06 216 HIS A N 1
ATOM 1634 C CA . HIS A 1 216 ? -22.833 7.281 32.199 1.00 92.06 216 HIS A CA 1
ATOM 1635 C C . HIS A 1 216 ? -22.418 5.978 32.907 1.00 92.06 216 HIS A C 1
ATOM 1637 O O . HIS A 1 216 ? -21.514 5.263 32.474 1.00 92.06 216 HIS A O 1
ATOM 1643 N N . ASP A 1 217 ? -23.129 5.614 33.982 1.00 92.38 217 ASP A N 1
ATOM 1644 C CA . ASP A 1 217 ? -22.932 4.331 34.677 1.00 92.38 217 ASP A CA 1
ATOM 1645 C C . ASP A 1 217 ? -23.028 3.130 33.715 1.00 92.38 217 ASP A C 1
ATOM 1647 O O . ASP A 1 217 ? -23.963 3.008 32.919 1.00 92.38 217 ASP A O 1
ATOM 1651 N N . GLY A 1 218 ? -22.043 2.233 33.784 1.00 87.69 218 GLY A N 1
ATOM 1652 C CA . GLY A 1 218 ? -21.929 1.062 32.918 1.00 87.69 218 GLY A CA 1
ATOM 1653 C C . GLY A 1 218 ? -21.391 1.330 31.508 1.00 87.69 218 GLY A C 1
ATOM 1654 O O . GLY A 1 218 ? -21.148 0.356 30.788 1.00 87.69 218 GLY A O 1
ATOM 1655 N N . GLN A 1 219 ? -21.170 2.590 31.116 1.00 92.00 219 GLN A N 1
ATOM 1656 C CA . GLN A 1 219 ? -20.563 2.943 29.831 1.00 92.00 219 GLN A CA 1
ATOM 1657 C C . GLN A 1 219 ? -19.124 2.438 29.749 1.00 92.00 219 GLN A C 1
ATOM 1659 O O . GLN A 1 219 ? -18.372 2.525 30.720 1.00 92.00 219 GLN A O 1
ATOM 1664 N N . ILE A 1 220 ? -18.749 1.914 28.583 1.00 91.56 220 ILE A N 1
ATOM 1665 C CA . ILE A 1 220 ? -17.396 1.436 28.306 1.00 91.56 220 ILE A CA 1
ATOM 1666 C C . ILE A 1 220 ? -16.678 2.497 27.479 1.00 91.56 220 ILE A C 1
ATOM 1668 O O . ILE A 1 220 ? -17.204 2.939 26.458 1.00 91.56 220 ILE A O 1
ATOM 1672 N N . VAL A 1 221 ? -15.483 2.876 27.924 1.00 90.38 221 VAL A N 1
ATOM 1673 C CA . VAL A 1 221 ? -14.601 3.822 27.239 1.00 90.38 221 VAL A CA 1
ATOM 1674 C C . VAL A 1 221 ? -13.248 3.186 26.957 1.00 90.38 221 VAL A C 1
ATOM 1676 O O . VAL A 1 221 ? -12.791 2.292 27.680 1.00 90.38 221 VAL A O 1
ATOM 1679 N N . PHE A 1 222 ? -12.592 3.660 25.912 1.00 86.81 222 PHE A N 1
ATOM 1680 C CA . PHE A 1 222 ? -11.229 3.307 25.562 1.00 86.81 222 PHE A CA 1
ATOM 1681 C C . PHE A 1 222 ? -10.242 4.330 26.144 1.00 86.81 222 PHE A C 1
ATOM 1683 O O . PHE A 1 222 ? -10.442 5.535 26.019 1.00 86.81 222 PHE A O 1
ATOM 1690 N N . GLN A 1 223 ? -9.175 3.863 26.797 1.00 85.69 223 GLN A N 1
ATOM 1691 C CA . GLN A 1 223 ? -8.109 4.717 27.326 1.00 85.69 223 GLN A CA 1
ATOM 1692 C C . GLN A 1 223 ? -6.896 4.680 26.378 1.00 85.69 223 GLN A C 1
ATOM 1694 O O . GLN A 1 223 ? -6.110 3.724 26.430 1.00 85.69 223 GLN A O 1
ATOM 1699 N N . PRO A 1 224 ? -6.672 5.723 25.556 1.00 74.00 224 PRO A N 1
ATOM 1700 C CA . PRO A 1 224 ? -5.613 5.713 24.546 1.00 74.00 224 PRO A CA 1
ATOM 1701 C C . PRO A 1 224 ? -4.204 5.631 25.141 1.00 74.00 224 PRO A C 1
ATOM 1703 O O . PRO A 1 224 ? -3.295 5.088 24.519 1.00 74.00 224 PRO A O 1
ATOM 1706 N N . LYS A 1 225 ? -3.991 6.097 26.380 1.00 78.62 225 LYS A N 1
ATOM 1707 C CA . LYS A 1 225 ? -2.655 6.082 26.998 1.00 78.62 225 LYS A CA 1
ATOM 1708 C C . LYS A 1 225 ? -2.143 4.672 27.329 1.00 78.62 225 LYS A C 1
ATOM 1710 O O . LYS A 1 225 ? -0.927 4.465 27.320 1.00 78.62 225 LYS A O 1
ATOM 1715 N N . ASN A 1 226 ? -3.030 3.724 27.654 1.00 76.44 226 ASN A N 1
ATOM 1716 C CA . ASN A 1 226 ? -2.661 2.339 27.994 1.00 76.44 226 ASN A CA 1
ATOM 1717 C C . ASN A 1 226 ? -3.328 1.277 27.116 1.00 76.44 226 ASN A C 1
ATOM 1719 O O . ASN A 1 226 ? -3.074 0.092 27.330 1.00 76.44 226 ASN A O 1
ATOM 1723 N N . THR A 1 227 ? -4.140 1.675 26.137 1.00 77.81 227 THR A N 1
ATOM 1724 C CA . THR A 1 227 ? -4.853 0.792 25.203 1.00 77.81 227 THR A CA 1
ATOM 1725 C C . THR A 1 227 ? -5.847 -0.180 25.855 1.00 77.81 227 THR A C 1
ATOM 1727 O O . THR A 1 227 ? -6.243 -1.171 25.243 1.00 77.81 227 THR A O 1
ATOM 1730 N N . LEU A 1 228 ? -6.257 0.074 27.102 1.00 82.00 228 LEU A N 1
ATOM 1731 C CA . LEU A 1 228 ? -7.242 -0.741 27.815 1.00 82.00 228 LEU A CA 1
ATOM 1732 C C . LEU A 1 228 ? -8.633 -0.111 27.742 1.00 82.00 228 LEU A C 1
ATOM 1734 O O . LEU A 1 228 ? -8.794 1.081 27.482 1.00 82.00 228 LEU A O 1
ATOM 1738 N N . THR A 1 229 ? -9.650 -0.929 28.004 1.00 87.75 229 THR A N 1
ATOM 1739 C CA . THR A 1 229 ? -11.037 -0.469 28.107 1.00 87.75 229 THR A CA 1
ATOM 1740 C C . THR A 1 229 ? -11.495 -0.480 29.551 1.00 87.75 229 THR A C 1
ATOM 1742 O O . THR A 1 229 ? -11.078 -1.319 30.357 1.00 87.75 229 THR A O 1
ATOM 1745 N N . TYR A 1 230 ? -12.354 0.476 29.880 1.00 92.31 230 TYR A N 1
ATOM 1746 C CA . TYR A 1 230 ? -12.821 0.701 31.233 1.00 92.31 230 TYR A CA 1
ATOM 1747 C C . TYR A 1 230 ? -14.324 0.911 31.245 1.00 92.31 230 TYR A C 1
ATOM 1749 O O . TYR A 1 230 ? -14.858 1.649 30.427 1.00 92.31 230 TYR A O 1
ATOM 1757 N N . GLN A 1 231 ? -15.002 0.277 32.194 1.00 95.00 231 GLN A N 1
ATOM 1758 C CA . GLN A 1 231 ? -16.425 0.455 32.430 1.00 95.00 231 GLN A CA 1
ATOM 1759 C C . GLN A 1 231 ? -16.650 1.409 33.605 1.00 95.00 231 GLN A C 1
ATOM 1761 O O . GLN A 1 231 ? -16.136 1.165 34.703 1.00 95.00 231 GLN A O 1
ATOM 1766 N N . CYS A 1 232 ? -17.428 2.467 33.387 1.00 95.69 232 CYS A N 1
ATOM 1767 C CA . CYS A 1 232 ? -17.813 3.415 34.426 1.00 95.69 232 CYS A CA 1
ATOM 1768 C C . CYS A 1 232 ? -18.653 2.723 35.514 1.00 95.69 232 CYS A C 1
ATOM 1770 O O . CYS A 1 232 ? -19.552 1.940 35.209 1.00 95.69 232 CYS A O 1
ATOM 1772 N N . LYS A 1 233 ? -18.342 2.995 36.787 1.00 93.62 233 LYS A N 1
ATOM 1773 C CA . LYS A 1 233 ? -19.064 2.489 37.973 1.00 93.62 233 LYS A CA 1
ATOM 1774 C C . LYS A 1 233 ? -20.071 3.480 38.536 1.00 93.62 233 LYS A C 1
ATOM 1776 O O . LYS A 1 233 ? -21.038 3.078 39.173 1.00 93.62 233 LYS A O 1
ATOM 1781 N N . TRP A 1 234 ? -19.728 4.762 38.454 1.00 92.50 234 TRP A N 1
ATOM 1782 C CA . TRP A 1 234 ? -20.455 5.853 39.086 1.00 92.50 234 TRP A CA 1
ATOM 1783 C C . TRP A 1 234 ? -20.263 7.099 38.230 1.00 92.50 234 TRP A C 1
ATOM 1785 O O . TRP A 1 234 ? -19.178 7.674 38.218 1.00 92.50 234 TRP A O 1
ATOM 1795 N N . GLU A 1 235 ? -21.321 7.514 37.539 1.00 91.31 235 GLU A N 1
ATOM 1796 C CA . GLU A 1 235 ? -21.336 8.677 36.638 1.00 91.31 235 GLU A CA 1
ATOM 1797 C C . GLU A 1 235 ? -20.734 9.937 37.282 1.00 91.31 235 GLU A C 1
ATOM 1799 O O . GLU A 1 235 ? -19.921 10.616 36.660 1.00 91.31 235 GLU A O 1
ATOM 1804 N N . GLU A 1 236 ? -21.038 10.197 38.561 1.00 92.75 236 GLU A N 1
ATOM 1805 C CA . GLU A 1 236 ? -20.475 11.337 39.300 1.00 92.75 236 GLU A CA 1
ATOM 1806 C C . GLU A 1 236 ? -18.944 11.313 39.360 1.00 92.75 236 GLU A C 1
ATOM 1808 O O . GLU A 1 236 ? -18.337 12.371 39.337 1.00 92.75 236 GLU A O 1
ATOM 1813 N N . TRP A 1 237 ? -18.311 10.139 39.439 1.00 93.25 237 TRP A N 1
ATOM 1814 C CA . TRP A 1 237 ? -16.852 10.022 39.546 1.00 93.25 237 TRP A CA 1
ATOM 1815 C C . TRP A 1 237 ? -16.169 9.847 38.191 1.00 93.25 237 TRP A C 1
ATOM 1817 O O . TRP A 1 237 ? -15.029 10.269 38.028 1.00 93.25 237 TRP A O 1
ATOM 1827 N N . CYS A 1 238 ? -16.849 9.259 37.204 1.00 94.75 238 CYS A N 1
ATOM 1828 C CA . CYS A 1 238 ? -16.326 9.131 35.840 1.00 94.75 238 CYS A CA 1
ATOM 1829 C C . CYS A 1 238 ? -16.172 10.492 35.140 1.00 94.75 238 CYS A C 1
ATOM 1831 O O . CYS A 1 238 ? -15.372 10.607 34.214 1.00 94.75 238 CYS A O 1
ATOM 1833 N N . ASN A 1 239 ? -16.910 11.508 35.603 1.00 94.62 239 ASN A N 1
ATOM 1834 C CA . ASN A 1 239 ? -16.896 12.881 35.092 1.00 94.62 239 ASN A CA 1
ATOM 1835 C C . ASN A 1 239 ? -16.311 13.899 36.099 1.00 94.62 239 ASN A C 1
ATOM 1837 O O . ASN A 1 239 ? -16.558 15.095 35.965 1.00 94.62 239 ASN A O 1
ATOM 1841 N N . ASP A 1 240 ? -15.576 13.450 37.121 1.00 93.88 240 ASP A N 1
ATOM 1842 C CA . ASP A 1 240 ? -14.909 14.321 38.108 1.00 93.88 240 ASP A CA 1
ATOM 1843 C C . ASP A 1 240 ? -13.392 14.395 37.836 1.00 93.88 240 ASP A C 1
ATOM 1845 O O . ASP A 1 240 ? -12.882 13.731 36.936 1.00 93.88 240 ASP A O 1
ATOM 1849 N N . ASP A 1 241 ? -12.660 15.215 38.595 1.00 92.38 241 ASP A N 1
ATOM 1850 C CA . ASP A 1 241 ? -11.249 15.573 38.383 1.00 92.38 241 ASP A CA 1
ATOM 1851 C C . ASP A 1 241 ? -10.386 14.405 37.837 1.00 92.38 241 ASP A C 1
ATOM 1853 O O . ASP A 1 241 ? -10.095 13.447 38.571 1.00 92.38 241 ASP A O 1
ATOM 1857 N N . PRO A 1 242 ? -9.900 14.487 36.576 1.00 91.56 242 PRO A N 1
ATOM 1858 C CA . PRO A 1 242 ? -9.103 13.429 35.956 1.00 91.56 242 PRO A CA 1
ATOM 1859 C C . PRO A 1 242 ? -7.835 13.076 36.735 1.00 91.56 242 PRO A C 1
ATOM 1861 O O . PRO A 1 242 ? -7.378 11.935 36.691 1.00 91.56 242 PRO A O 1
ATOM 1864 N N . SER A 1 243 ? -7.272 14.012 37.508 1.00 81.50 243 SER A N 1
ATOM 1865 C CA . SER A 1 243 ? -6.109 13.714 38.351 1.00 81.50 243 SER A CA 1
ATOM 1866 C C . SER A 1 243 ? -6.412 12.658 39.425 1.00 81.50 243 SER A C 1
ATOM 1868 O O . SER A 1 243 ? -5.508 11.935 39.861 1.00 81.50 243 SER A O 1
ATOM 1870 N N . PHE A 1 244 ? -7.682 12.514 39.811 1.00 84.62 244 PHE A N 1
ATOM 1871 C CA . PHE A 1 244 ? -8.171 11.472 40.706 1.00 84.62 244 PHE A CA 1
ATOM 1872 C C . PHE A 1 244 ? -8.782 10.296 39.951 1.00 84.62 244 PHE A C 1
ATOM 1874 O O . PHE A 1 244 ? -8.469 9.157 40.301 1.00 84.62 244 PHE A O 1
ATOM 1881 N N . TYR A 1 245 ? -9.591 10.542 38.921 1.00 94.50 245 TYR A N 1
ATOM 1882 C CA . TYR A 1 245 ? -10.464 9.507 38.366 1.00 94.50 24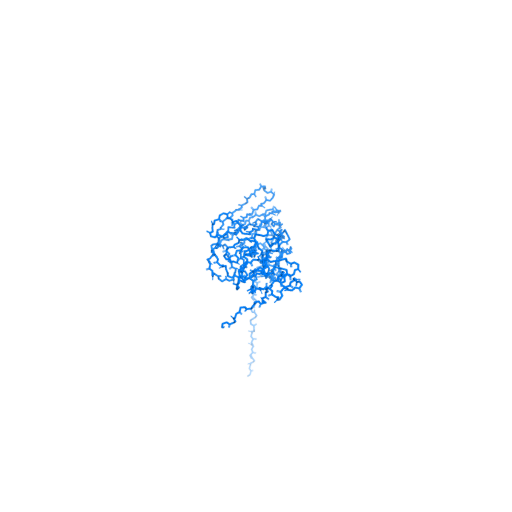5 TYR A CA 1
ATOM 1883 C C . TYR A 1 245 ? -10.191 9.114 36.915 1.00 94.50 245 TYR A C 1
ATOM 1885 O O . TYR A 1 245 ? -10.911 8.268 36.400 1.00 94.50 245 TYR A O 1
ATOM 1893 N N . GLU A 1 246 ? -9.139 9.617 36.263 1.00 93.69 246 GLU A N 1
ATOM 1894 C CA . GLU A 1 246 ? -8.789 9.175 34.906 1.00 93.69 246 GLU A CA 1
ATOM 1895 C C . GLU A 1 246 ? -8.586 7.642 34.850 1.00 93.69 246 GLU A C 1
ATOM 1897 O O . GLU A 1 246 ? -7.744 7.120 35.594 1.00 93.69 246 GLU A O 1
ATOM 1902 N N . PRO A 1 247 ? -9.283 6.899 33.966 1.00 92.81 247 PRO A N 1
ATOM 1903 C CA . PRO A 1 247 ? -9.210 5.441 33.923 1.00 92.81 247 PRO A CA 1
ATOM 1904 C C . PRO A 1 247 ? -7.773 4.965 33.692 1.00 92.81 247 PRO A C 1
ATOM 1906 O O . PRO A 1 247 ? -7.125 5.353 32.723 1.00 92.81 247 PRO A O 1
ATOM 1909 N N . GLY A 1 248 ? -7.253 4.143 34.608 1.00 87.38 248 GLY A N 1
ATOM 1910 C CA . GLY A 1 248 ? -5.890 3.604 34.556 1.00 87.38 248 GLY A CA 1
ATOM 1911 C C . GLY A 1 248 ? -4.775 4.525 35.074 1.00 87.38 248 GLY A C 1
ATOM 1912 O O . GLY A 1 248 ? -3.668 4.033 35.305 1.00 87.38 248 GLY A O 1
ATOM 1913 N N . TYR A 1 249 ? -5.039 5.818 35.307 1.00 87.00 249 TYR A N 1
ATOM 1914 C CA . TYR A 1 249 ? -3.994 6.813 35.617 1.00 87.00 249 TYR A CA 1
ATOM 1915 C C . TYR A 1 249 ? -4.280 7.716 36.825 1.00 87.00 249 TYR A C 1
ATOM 1917 O O . TYR A 1 249 ? -3.330 8.155 37.477 1.00 87.00 249 TYR A O 1
ATOM 1925 N N . GLY A 1 250 ? -5.546 7.977 37.153 1.00 89.69 250 GLY A N 1
ATOM 1926 C CA . GLY A 1 250 ? -5.941 8.815 38.286 1.00 89.69 250 GLY A CA 1
ATOM 1927 C C . GLY A 1 250 ? -5.590 8.197 39.645 1.00 89.69 250 GLY A C 1
ATOM 1928 O O . GLY A 1 250 ? -5.532 6.978 39.799 1.00 89.69 250 GLY A O 1
ATOM 1929 N N . LEU A 1 251 ? -5.361 9.022 40.671 1.00 76.50 251 LEU A N 1
ATOM 1930 C CA . LEU A 1 251 ? -4.962 8.545 42.009 1.00 76.50 251 LEU A CA 1
ATOM 1931 C C . LEU A 1 251 ? -5.930 7.525 42.637 1.00 76.50 251 LEU A C 1
ATOM 1933 O O . LEU A 1 251 ? -5.510 6.718 43.469 1.00 76.50 251 LEU A O 1
ATOM 1937 N N . GLN A 1 252 ? -7.207 7.596 42.271 1.00 91.50 252 GLN A N 1
ATOM 1938 C CA . GLN A 1 252 ? -8.310 6.777 42.770 1.00 91.50 252 GLN A CA 1
ATOM 1939 C C . GLN A 1 252 ? -9.173 6.252 41.614 1.00 91.50 252 GLN A C 1
ATOM 1941 O O . GLN A 1 252 ? -10.369 6.020 41.777 1.00 91.50 252 GLN A O 1
ATOM 1946 N N . TRP A 1 253 ? -8.584 6.029 40.436 1.00 92.94 253 TRP A N 1
ATOM 1947 C CA . TRP A 1 253 ? -9.344 5.637 39.246 1.00 92.94 253 TRP A CA 1
ATOM 1948 C C . TRP A 1 253 ? -10.170 4.360 39.448 1.00 92.94 253 TRP A C 1
ATOM 1950 O O . TRP A 1 253 ? -11.247 4.223 38.875 1.00 92.94 253 TRP A O 1
ATOM 1960 N N . GLN A 1 254 ? -9.715 3.435 40.302 1.00 93.31 254 GLN A N 1
ATOM 1961 C CA . GLN A 1 254 ? -10.434 2.197 40.613 1.00 93.31 254 GLN A CA 1
ATOM 1962 C C . GLN A 1 254 ? -11.741 2.438 41.376 1.00 93.31 254 GLN A C 1
ATOM 1964 O O . GLN A 1 254 ? -12.548 1.517 41.500 1.00 93.31 254 GLN A O 1
ATOM 1969 N N . GLU A 1 255 ? -11.957 3.627 41.929 1.00 92.81 255 GLU A N 1
ATOM 1970 C CA . GLU A 1 255 ? -13.231 3.996 42.541 1.00 92.81 255 GLU A CA 1
ATOM 1971 C C . GLU A 1 255 ? -14.275 4.307 41.459 1.00 92.81 255 GLU A C 1
ATOM 1973 O O . GLU A 1 255 ? -15.414 3.853 41.573 1.00 92.81 255 GLU A O 1
ATOM 1978 N N . ALA A 1 256 ? -13.863 4.964 40.370 1.00 94.81 256 ALA A N 1
ATOM 1979 C CA . ALA A 1 256 ? -14.719 5.366 39.252 1.00 94.81 256 ALA A CA 1
ATOM 1980 C C . ALA A 1 256 ? -14.871 4.293 38.158 1.00 94.81 256 ALA A C 1
ATOM 1982 O O . ALA A 1 256 ? -15.933 4.195 37.552 1.00 94.81 256 ALA A O 1
ATOM 1983 N N . TRP A 1 257 ? -13.859 3.447 37.933 1.00 96.31 257 TRP A N 1
ATOM 1984 C CA . TRP A 1 257 ? -13.819 2.534 36.783 1.00 96.31 257 TRP A CA 1
ATOM 1985 C C . TRP A 1 257 ? -13.526 1.078 37.163 1.00 96.31 257 TRP A C 1
ATOM 1987 O O . TRP A 1 257 ? -12.810 0.786 38.128 1.00 96.31 257 TRP A O 1
ATOM 1997 N N . ASN A 1 258 ? -14.068 0.140 36.387 1.00 93.81 258 ASN A N 1
ATOM 1998 C CA . ASN A 1 258 ? -13.589 -1.242 36.289 1.00 93.81 258 ASN A CA 1
ATOM 1999 C C . ASN A 1 258 ? -12.769 -1.394 35.009 1.00 93.81 258 ASN A C 1
ATOM 2001 O O . ASN A 1 258 ? -13.205 -0.914 33.971 1.00 93.81 258 ASN A O 1
ATOM 2005 N N . GLU A 1 259 ? -11.646 -2.112 35.047 1.00 90.62 259 GLU A N 1
ATOM 2006 C CA . GLU A 1 259 ? -11.086 -2.658 33.804 1.00 90.62 259 GLU A CA 1
ATOM 2007 C C . GLU A 1 259 ? -12.123 -3.591 33.173 1.00 90.62 259 GLU A C 1
ATOM 2009 O O . GLU A 1 259 ? -12.703 -4.439 33.859 1.00 90.62 259 GLU A O 1
ATOM 2014 N N . TYR A 1 260 ? -12.382 -3.398 31.884 1.00 86.50 260 TYR A N 1
ATOM 2015 C CA . TYR A 1 260 ? -13.335 -4.187 31.126 1.00 86.50 260 TYR A CA 1
ATOM 2016 C C . TYR A 1 260 ? -12.591 -5.200 30.255 1.00 86.50 260 TYR A C 1
ATOM 2018 O O . TYR A 1 260 ? -11.562 -4.916 29.643 1.00 86.50 260 TYR A O 1
ATOM 2026 N N . THR A 1 261 ? -13.103 -6.423 30.226 1.00 82.12 261 THR A N 1
ATOM 2027 C CA . THR A 1 261 ? -12.670 -7.469 29.302 1.00 82.12 261 THR A CA 1
ATOM 2028 C C . THR A 1 261 ? -13.933 -8.070 28.722 1.00 82.12 261 THR A C 1
ATOM 2030 O O . THR A 1 261 ? -14.824 -8.466 29.477 1.00 82.12 261 THR A O 1
ATOM 2033 N N . GLU A 1 262 ? -14.025 -8.091 27.396 1.00 74.50 262 GLU A N 1
ATOM 2034 C CA . GLU A 1 262 ? -15.173 -8.665 26.708 1.00 74.50 262 GLU A CA 1
ATOM 2035 C C . GLU A 1 262 ? -15.311 -10.150 27.093 1.00 74.50 262 GLU A C 1
ATOM 2037 O O . GLU A 1 262 ? -14.305 -10.868 27.136 1.00 74.50 262 GLU A O 1
ATOM 2042 N N . PRO A 1 263 ? -16.514 -10.622 27.459 1.00 65.38 263 PRO A N 1
ATOM 2043 C CA . PRO A 1 263 ? -16.706 -12.029 27.772 1.00 65.38 263 PRO A CA 1
ATOM 2044 C C . PRO A 1 263 ? -16.430 -12.886 26.528 1.00 65.38 263 PRO A C 1
ATOM 2046 O O . PRO A 1 263 ? -17.017 -12.657 25.477 1.00 65.38 263 PRO A O 1
ATOM 2049 N N . GLU A 1 264 ? -15.542 -13.877 26.655 1.00 53.47 264 GLU A N 1
ATOM 2050 C CA . GLU A 1 264 ? -15.314 -14.886 25.613 1.00 53.47 264 GLU A CA 1
ATOM 2051 C C . GLU A 1 264 ? -16.598 -15.721 25.421 1.00 53.47 264 GLU A C 1
ATOM 2053 O O . GLU A 1 264 ? -17.053 -16.371 26.369 1.00 53.47 264 GLU A O 1
ATOM 2058 N N . ASP A 1 265 ? -17.172 -15.688 24.213 1.00 42.38 265 ASP A N 1
ATOM 2059 C CA . ASP A 1 265 ? -18.306 -16.531 23.784 1.00 42.38 265 ASP A CA 1
ATOM 2060 C C . ASP A 1 265 ? -17.911 -18.006 23.546 1.00 42.38 265 ASP A C 1
ATOM 2062 O O . ASP A 1 265 ? -16.860 -18.273 22.911 1.00 42.38 265 ASP A O 1
#

pLDDT: mean 79.4, std 17.96, range [34.81, 97.25]

Radius of gyration: 29.83 Å; chains: 1; bounding box: 57×92×80 Å